Protein AF-A0A7K0A7V6-F1 (afdb_monomer)

Solvent-accessible surface area (backbone atoms only — not comparable to full-atom values): 11668 Å² total; per-residue (Å²): 132,84,91,42,47,66,58,52,48,53,50,50,48,42,41,38,73,76,63,66,41,51,68,64,58,45,37,56,51,50,51,54,52,41,54,52,41,59,56,42,52,80,75,39,64,94,44,41,75,58,42,52,51,45,62,62,60,77,72,73,91,64,87,77,79,74,86,63,68,80,53,72,69,52,48,52,35,40,60,63,38,40,50,68,91,39,73,65,20,42,48,48,32,48,51,50,50,49,38,70,77,61,66,56,52,63,73,41,59,36,65,31,26,42,61,34,57,45,78,63,93,83,26,25,36,57,40,71,43,90,88,78,46,77,42,81,43,73,55,52,73,68,58,44,55,50,48,51,56,51,52,66,71,65,68,70,55,55,86,34,36,68,56,46,37,100,85,60,48,53,39,50,66,66,56,49,52,53,53,49,54,52,27,47,54,52,18,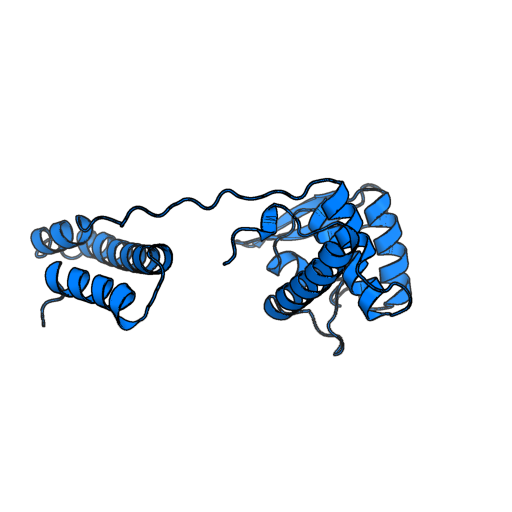23,76,76,76,50,73,54,79,66,63,75,82,80,127

pLDDT: mean 88.38, std 13.52, range [33.16, 97.81]

Radius of gyration: 23.18 Å; Cα contacts (8 Å, |Δi|>4): 205; chains: 1; bounding box: 60×32×56 Å

Structure (mmCIF, N/CA/C/O backbone):
data_AF-A0A7K0A7V6-F1
#
_entry.id   AF-A0A7K0A7V6-F1
#
loop_
_atom_site.group_PDB
_atom_site.id
_atom_site.type_symbol
_atom_site.label_atom_id
_atom_site.label_alt_id
_atom_site.label_comp_id
_atom_site.label_asym_id
_atom_site.label_entity_id
_atom_site.label_seq_id
_atom_site.pdbx_PDB_ins_code
_atom_site.Cartn_x
_atom_site.Cartn_y
_atom_site.Cartn_z
_atom_site.occupancy
_atom_site.B_iso_or_equiv
_atom_site.auth_seq_id
_atom_site.auth_comp_id
_atom_site.auth_asym_id
_atom_site.auth_atom_id
_atom_site.pdbx_PDB_model_num
ATOM 1 N N . GLY A 1 1 ? 26.634 -17.888 -29.490 1.00 54.62 1 GLY A N 1
ATOM 2 C CA . GLY A 1 1 ? 25.444 -17.190 -29.999 1.00 54.62 1 GLY A CA 1
ATOM 3 C C . GLY A 1 1 ? 25.552 -15.777 -29.507 1.00 54.62 1 GLY A C 1
ATOM 4 O O . GLY A 1 1 ? 25.505 -15.592 -28.297 1.00 54.62 1 GLY A O 1
ATOM 5 N N . ASP A 1 2 ? 25.832 -14.836 -30.401 1.00 74.38 2 ASP A N 1
ATOM 6 C CA . ASP A 1 2 ? 26.228 -13.488 -30.000 1.00 74.38 2 ASP A CA 1
ATOM 7 C C . ASP A 1 2 ? 25.008 -12.678 -29.563 1.00 74.38 2 ASP A C 1
ATOM 9 O O . ASP A 1 2 ? 24.039 -12.517 -30.301 1.00 74.38 2 ASP A O 1
ATOM 13 N N . LEU A 1 3 ? 25.038 -12.215 -28.314 1.00 82.50 3 LEU A N 1
ATOM 14 C CA . LEU A 1 3 ? 23.995 -11.392 -27.714 1.00 82.50 3 LEU A CA 1
ATOM 15 C C . LEU A 1 3 ? 24.122 -9.959 -28.252 1.00 82.50 3 LEU A C 1
ATOM 17 O O . LEU A 1 3 ? 24.780 -9.116 -27.642 1.00 82.50 3 LEU A O 1
ATOM 21 N N . ASP A 1 4 ? 23.532 -9.699 -29.416 1.00 88.06 4 ASP A N 1
ATOM 22 C CA . ASP A 1 4 ? 23.606 -8.413 -30.109 1.00 88.06 4 ASP A CA 1
ATOM 23 C C . ASP A 1 4 ? 22.271 -7.644 -30.106 1.00 88.06 4 ASP A C 1
ATOM 25 O O . ASP A 1 4 ? 21.258 -8.071 -29.543 1.00 88.06 4 ASP A O 1
ATOM 29 N N . ALA A 1 5 ? 22.272 -6.462 -30.727 1.00 91.00 5 ALA A N 1
ATOM 30 C CA . ALA A 1 5 ? 21.095 -5.602 -30.777 1.00 91.00 5 ALA A CA 1
ATOM 31 C C . ALA A 1 5 ? 19.918 -6.224 -31.551 1.00 91.00 5 ALA A C 1
ATOM 33 O O . ALA A 1 5 ? 18.768 -5.922 -31.234 1.00 91.00 5 ALA A O 1
ATOM 34 N N . VAL A 1 6 ? 20.184 -7.101 -32.527 1.00 93.38 6 VAL A N 1
ATOM 35 C CA . VAL A 1 6 ? 19.148 -7.777 -33.320 1.00 93.38 6 VAL A CA 1
ATOM 36 C C . VAL A 1 6 ? 18.456 -8.830 -32.465 1.00 93.38 6 VAL A C 1
ATOM 38 O O . VAL A 1 6 ? 17.230 -8.837 -32.372 1.00 93.38 6 VAL A O 1
ATOM 41 N N . VAL A 1 7 ? 19.234 -9.664 -31.771 1.00 95.00 7 VAL A N 1
ATOM 42 C CA . VAL A 1 7 ? 18.711 -10.689 -30.859 1.00 95.00 7 VAL A CA 1
ATOM 43 C C . VAL A 1 7 ? 17.923 -10.049 -29.715 1.00 95.00 7 VAL A C 1
ATOM 45 O O . VAL A 1 7 ? 16.834 -10.511 -29.373 1.00 95.00 7 VAL A O 1
ATOM 48 N N . ILE A 1 8 ? 18.429 -8.952 -29.143 1.00 95.06 8 ILE A N 1
ATOM 49 C CA . ILE A 1 8 ? 17.730 -8.215 -28.081 1.00 95.06 8 ILE A CA 1
ATOM 50 C C . ILE A 1 8 ? 16.443 -7.573 -28.611 1.00 95.06 8 ILE A C 1
ATOM 52 O O . ILE A 1 8 ? 15.417 -7.641 -27.936 1.00 95.06 8 ILE A O 1
ATOM 56 N N . GLY A 1 9 ? 16.469 -6.984 -29.810 1.00 93.94 9 GLY A N 1
ATOM 57 C CA . GLY A 1 9 ? 15.277 -6.451 -30.469 1.00 93.94 9 GLY A CA 1
ATOM 58 C C . GLY A 1 9 ? 14.199 -7.520 -30.648 1.00 93.94 9 GLY A C 1
ATOM 59 O O . GLY A 1 9 ? 13.087 -7.354 -30.147 1.00 93.94 9 GLY A O 1
ATOM 60 N N . ALA A 1 10 ? 14.565 -8.659 -31.243 1.00 94.81 10 ALA A N 1
ATOM 61 C CA . ALA A 1 10 ? 13.668 -9.795 -31.448 1.00 94.81 10 ALA A CA 1
ATOM 62 C C . ALA A 1 10 ? 13.104 -10.342 -30.126 1.00 94.81 10 ALA A C 1
ATOM 64 O O . ALA A 1 10 ? 11.916 -10.644 -30.033 1.00 94.81 10 ALA A O 1
ATOM 65 N N . PHE A 1 11 ? 13.923 -10.414 -29.072 1.00 95.31 11 PHE A N 1
ATOM 66 C CA . PHE A 1 11 ? 13.458 -10.798 -27.739 1.00 95.31 11 PHE A CA 1
ATOM 67 C C . PHE A 1 11 ? 12.407 -9.824 -27.189 1.00 95.31 11 PHE A C 1
ATOM 69 O O . PHE A 1 11 ? 11.391 -10.254 -26.642 1.00 95.31 11 PHE A O 1
ATOM 76 N N . LEU A 1 12 ? 12.626 -8.514 -27.321 1.00 95.69 12 LEU A N 1
ATOM 77 C CA . LEU A 1 12 ? 11.674 -7.508 -26.849 1.00 95.69 12 LEU A CA 1
ATOM 78 C C . LEU A 1 12 ? 10.360 -7.557 -27.636 1.00 95.69 12 LEU A C 1
ATOM 80 O O . LEU A 1 12 ? 9.303 -7.390 -27.031 1.00 95.69 12 LEU A O 1
ATOM 84 N N . ASP A 1 13 ? 10.420 -7.820 -28.940 1.00 94.62 13 ASP A N 1
ATOM 85 C CA . ASP A 1 13 ? 9.229 -7.979 -29.775 1.00 94.62 13 ASP A CA 1
ATOM 86 C C . ASP A 1 13 ? 8.469 -9.266 -29.429 1.00 94.62 13 ASP A C 1
ATOM 88 O O . ASP A 1 13 ? 7.252 -9.224 -29.257 1.00 94.62 13 ASP A O 1
ATOM 92 N N . HIS A 1 14 ? 9.171 -10.377 -29.187 1.00 95.12 14 HIS A N 1
ATOM 93 C CA . HIS A 1 14 ? 8.581 -11.617 -28.670 1.00 95.12 14 HIS A CA 1
ATOM 94 C C . HIS A 1 14 ? 7.859 -11.395 -27.326 1.00 95.12 14 HIS A C 1
ATOM 96 O O . HIS A 1 14 ? 6.754 -11.901 -27.106 1.00 95.12 14 HIS A O 1
ATOM 102 N N . LEU A 1 15 ? 8.441 -10.596 -26.418 1.00 94.25 15 LEU A N 1
ATOM 103 C CA . LEU A 1 15 ? 7.794 -10.265 -25.143 1.00 94.25 15 LEU A CA 1
ATOM 104 C C . LEU A 1 15 ? 6.447 -9.552 -25.325 1.00 94.25 15 LEU A C 1
ATOM 106 O O . LEU A 1 15 ? 5.570 -9.723 -24.478 1.00 94.25 15 LEU A O 1
ATOM 110 N N . GLU A 1 16 ? 6.288 -8.742 -26.367 1.00 93.19 16 GLU A N 1
ATOM 111 C CA . GLU A 1 16 ? 5.037 -8.035 -26.654 1.00 93.19 16 GLU A CA 1
ATOM 112 C C . GLU A 1 16 ? 4.064 -8.909 -27.451 1.00 93.19 16 GLU A C 1
ATOM 114 O O . GLU A 1 16 ? 2.917 -9.071 -27.039 1.00 93.19 16 GLU A O 1
ATOM 119 N N . ALA A 1 17 ? 4.516 -9.485 -28.565 1.00 93.00 17 ALA A N 1
ATOM 120 C CA . ALA A 1 17 ? 3.659 -10.179 -29.521 1.00 93.00 17 ALA A CA 1
ATOM 121 C C . ALA A 1 17 ? 3.164 -11.534 -29.001 1.00 93.00 17 ALA A C 1
ATOM 123 O O . ALA A 1 17 ? 1.981 -11.843 -29.116 1.00 93.00 17 ALA A O 1
ATOM 124 N N . GLU A 1 18 ? 4.052 -12.323 -28.396 1.00 93.56 18 GLU A N 1
ATOM 125 C CA . GLU A 1 18 ? 3.747 -13.704 -28.001 1.00 93.56 18 GLU A CA 1
ATOM 126 C C . GLU A 1 18 ? 3.465 -13.834 -26.505 1.00 93.56 18 GLU A C 1
ATOM 128 O O . GLU A 1 18 ? 2.656 -14.655 -26.078 1.00 93.56 18 GLU A O 1
ATOM 133 N N . ARG A 1 19 ? 4.128 -13.020 -25.676 1.00 93.88 19 ARG A N 1
ATOM 134 C CA . ARG A 1 19 ? 3.936 -13.041 -24.215 1.00 93.88 19 ARG A CA 1
ATOM 135 C C . ARG A 1 19 ? 2.933 -12.002 -23.725 1.00 93.88 19 ARG A C 1
ATOM 137 O O . ARG A 1 19 ? 2.690 -11.944 -22.520 1.00 93.88 19 ARG A O 1
ATOM 144 N N . HIS A 1 20 ? 2.385 -11.193 -24.633 1.00 91.50 20 HIS A N 1
ATOM 145 C CA . HIS A 1 20 ? 1.380 -10.163 -24.362 1.00 91.50 20 HIS A CA 1
ATOM 146 C C . HIS A 1 20 ? 1.769 -9.207 -23.223 1.00 91.50 20 HIS A C 1
ATOM 148 O O . HIS A 1 20 ? 0.919 -8.692 -22.494 1.00 91.50 20 HIS A O 1
ATOM 154 N N . ASN A 1 21 ? 3.071 -8.964 -23.033 1.00 92.06 21 ASN A N 1
ATOM 155 C CA . ASN A 1 21 ? 3.515 -7.995 -22.045 1.00 92.06 21 ASN A CA 1
ATOM 156 C C . ASN A 1 21 ? 3.198 -6.584 -22.527 1.00 92.06 21 ASN A C 1
ATOM 158 O O . ASN A 1 21 ? 3.431 -6.235 -23.681 1.00 92.06 21 ASN A O 1
ATOM 162 N N . SER A 1 22 ? 2.764 -5.731 -21.599 1.00 91.12 22 SER A N 1
ATOM 163 C CA . SER A 1 22 ? 2.614 -4.307 -21.893 1.00 91.12 22 SER A CA 1
ATOM 164 C C . SER A 1 22 ? 3.940 -3.676 -22.342 1.00 91.12 22 SER A C 1
ATOM 166 O O . SER A 1 22 ? 5.023 -4.068 -21.885 1.00 91.12 22 SER A O 1
ATOM 168 N N . VAL A 1 23 ? 3.849 -2.606 -23.137 1.00 91.69 23 VAL A N 1
ATOM 169 C CA . VAL A 1 23 ? 4.995 -1.766 -23.537 1.00 91.69 23 VAL A CA 1
ATOM 170 C C . VAL A 1 23 ? 5.818 -1.317 -22.323 1.00 91.69 23 VAL A C 1
ATOM 172 O O . VAL A 1 23 ? 7.048 -1.278 -22.365 1.00 91.69 23 VAL A O 1
ATOM 175 N N . ARG A 1 24 ? 5.153 -1.038 -21.195 1.00 88.75 24 ARG A N 1
ATOM 176 C CA . ARG A 1 24 ? 5.804 -0.689 -19.927 1.00 88.75 24 ARG A CA 1
ATOM 177 C C . ARG A 1 24 ? 6.653 -1.834 -19.384 1.00 88.75 24 ARG A C 1
ATOM 179 O O . ARG A 1 24 ? 7.807 -1.620 -19.019 1.00 88.75 24 ARG A O 1
ATOM 186 N N . THR A 1 25 ? 6.103 -3.045 -19.339 1.00 91.19 25 THR A N 1
ATOM 187 C CA . THR A 1 25 ? 6.839 -4.239 -18.906 1.00 91.19 25 THR A CA 1
ATOM 188 C C . THR A 1 25 ? 8.028 -4.504 -19.828 1.00 91.19 25 THR A C 1
ATOM 190 O O . THR A 1 25 ? 9.132 -4.733 -19.337 1.00 91.19 25 THR A O 1
ATOM 193 N N . ARG A 1 26 ? 7.843 -4.391 -21.147 1.00 94.38 26 ARG A N 1
ATOM 194 C CA . ARG A 1 26 ? 8.908 -4.516 -22.151 1.00 94.38 26 ARG A CA 1
ATOM 195 C C . ARG A 1 26 ? 10.025 -3.484 -21.944 1.00 94.38 26 ARG A C 1
ATOM 197 O O . ARG A 1 26 ? 11.194 -3.854 -21.874 1.00 94.38 26 ARG A O 1
ATOM 204 N N . ASN A 1 27 ? 9.684 -2.214 -21.729 1.00 94.75 27 ASN A N 1
ATOM 205 C CA . ASN A 1 27 ? 10.664 -1.161 -21.440 1.00 94.75 27 ASN A CA 1
ATOM 206 C C . ASN A 1 27 ? 11.404 -1.374 -20.108 1.00 94.75 27 ASN A C 1
ATOM 208 O O . ASN A 1 27 ? 12.593 -1.079 -20.026 1.00 94.75 27 ASN A O 1
ATOM 212 N N . ASN A 1 28 ? 10.752 -1.927 -19.079 1.00 93.56 28 ASN A N 1
ATOM 213 C CA . ASN A 1 28 ? 11.435 -2.299 -17.834 1.00 93.56 28 ASN A CA 1
ATOM 214 C C . ASN A 1 28 ? 12.487 -3.397 -18.066 1.00 93.56 28 ASN A C 1
ATOM 216 O O . ASN A 1 28 ? 13.549 -3.373 -17.445 1.00 93.56 28 ASN A O 1
ATOM 220 N N . ARG A 1 29 ? 12.217 -4.351 -18.969 1.00 94.94 29 ARG A N 1
ATOM 221 C CA . ARG A 1 29 ? 13.206 -5.365 -19.372 1.00 94.94 29 ARG A CA 1
ATOM 222 C C . ARG A 1 29 ? 14.354 -4.736 -20.158 1.00 94.94 29 ARG A C 1
ATOM 224 O O . ARG A 1 29 ? 15.505 -5.012 -19.836 1.00 94.94 29 ARG A O 1
ATOM 231 N N . LEU A 1 30 ? 14.057 -3.839 -21.100 1.00 96.31 30 LEU A N 1
ATOM 232 C CA . LEU A 1 30 ? 15.075 -3.072 -21.826 1.00 96.31 30 LEU A CA 1
ATOM 233 C C . LEU A 1 30 ? 15.971 -2.264 -20.874 1.00 96.31 30 LEU A C 1
ATOM 235 O O . LEU A 1 30 ? 17.186 -2.282 -21.022 1.00 96.31 30 LEU A O 1
ATOM 239 N N . ALA A 1 31 ? 15.405 -1.630 -19.844 1.00 95.94 31 ALA A N 1
ATOM 240 C CA . ALA A 1 31 ? 16.179 -0.894 -18.845 1.00 95.94 31 ALA A CA 1
ATOM 241 C C . ALA A 1 31 ? 17.153 -1.796 -18.062 1.00 95.94 31 ALA A C 1
ATOM 243 O O . ALA A 1 31 ? 18.285 -1.394 -17.794 1.00 95.94 31 ALA A O 1
ATOM 244 N N . ALA A 1 32 ? 16.749 -3.026 -17.726 1.00 96.00 32 ALA A N 1
ATOM 245 C CA . ALA A 1 32 ? 17.637 -3.998 -17.086 1.00 96.00 32 ALA A CA 1
ATOM 246 C C . ALA A 1 32 ? 18.783 -4.427 -18.020 1.00 96.00 32 ALA A C 1
ATOM 248 O O . ALA A 1 32 ? 19.933 -4.499 -17.588 1.00 96.00 32 ALA A O 1
ATOM 249 N N . ILE A 1 33 ? 18.481 -4.645 -19.305 1.00 95.94 33 ILE A N 1
ATOM 250 C CA . ILE A 1 33 ? 19.482 -4.942 -20.338 1.00 95.94 33 ILE A CA 1
ATOM 251 C C . ILE A 1 33 ? 20.454 -3.765 -20.477 1.00 95.94 33 ILE A C 1
ATOM 253 O O . ILE A 1 33 ? 21.662 -3.959 -20.383 1.00 95.94 33 ILE A O 1
ATOM 257 N N . HIS A 1 34 ? 19.957 -2.533 -20.595 1.00 96.50 34 HIS A N 1
ATOM 258 C CA . HIS A 1 34 ? 20.804 -1.341 -20.643 1.00 96.50 34 HIS A CA 1
ATOM 259 C C . HIS A 1 34 ? 21.703 -1.224 -19.411 1.00 96.50 34 HIS A C 1
ATOM 261 O O . HIS A 1 34 ? 22.884 -0.927 -19.549 1.00 96.50 34 HIS A O 1
ATOM 267 N N . SER A 1 35 ? 21.186 -1.511 -18.213 1.00 95.75 35 SER A N 1
ATOM 268 C CA . SER A 1 3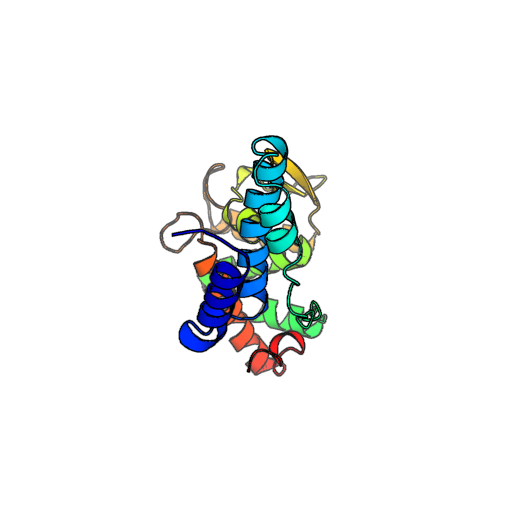5 ? 21.993 -1.501 -16.989 1.00 95.75 35 SER A CA 1
ATOM 269 C C . SER A 1 35 ? 23.140 -2.514 -17.036 1.00 95.75 35 SER A C 1
ATOM 271 O O . SER A 1 35 ? 24.242 -2.199 -16.589 1.00 95.75 35 SER A O 1
ATOM 273 N N . LEU A 1 36 ? 22.901 -3.716 -17.569 1.00 95.19 36 LEU A N 1
ATOM 274 C CA . LEU A 1 36 ? 23.937 -4.736 -17.737 1.00 95.19 36 LEU A CA 1
ATOM 275 C C . LEU A 1 36 ? 25.005 -4.291 -18.746 1.00 95.19 36 LEU A C 1
ATOM 277 O O . LEU A 1 36 ? 26.198 -4.391 -18.469 1.00 95.19 36 LEU A O 1
ATOM 281 N N . PHE A 1 37 ? 24.587 -3.770 -19.898 1.00 94.56 37 PHE A N 1
ATOM 282 C CA . PHE A 1 37 ? 25.496 -3.351 -20.965 1.00 94.56 37 PHE A CA 1
ATOM 283 C C . PHE A 1 37 ? 26.281 -2.083 -20.611 1.00 94.56 37 PHE A C 1
ATOM 285 O O . PHE A 1 37 ? 27.465 -1.991 -20.926 1.00 94.56 37 PHE A O 1
ATOM 292 N N . ALA A 1 38 ? 25.678 -1.147 -19.875 1.00 93.38 38 ALA A N 1
ATOM 293 C CA . ALA A 1 38 ? 26.378 0.015 -19.330 1.00 93.38 38 ALA A CA 1
ATOM 294 C C . ALA A 1 38 ? 27.467 -0.401 -18.329 1.00 93.38 38 ALA A C 1
ATOM 296 O O . ALA A 1 38 ? 28.562 0.154 -18.329 1.00 93.38 38 ALA A O 1
ATOM 297 N N . TYR A 1 39 ? 27.195 -1.414 -17.506 1.00 93.81 39 TYR A N 1
ATOM 298 C CA . TYR A 1 39 ? 28.199 -1.990 -16.617 1.00 93.81 39 TYR A CA 1
ATOM 299 C C . TYR A 1 39 ? 29.319 -2.709 -17.385 1.00 93.81 39 TYR A C 1
ATOM 301 O O . TYR A 1 39 ? 30.493 -2.531 -17.060 1.00 93.81 39 TYR A O 1
ATOM 309 N N . ALA A 1 40 ? 28.975 -3.487 -18.417 1.00 93.25 40 ALA A N 1
ATOM 310 C CA . ALA A 1 40 ? 29.947 -4.183 -19.259 1.00 93.25 40 ALA A CA 1
ATOM 311 C C . ALA A 1 40 ? 30.857 -3.211 -20.029 1.00 93.25 40 ALA A C 1
ATOM 313 O O . ALA A 1 40 ? 32.043 -3.491 -20.180 1.00 93.25 40 ALA A O 1
ATOM 314 N N . ALA A 1 41 ? 30.342 -2.043 -20.431 1.00 92.81 41 ALA A N 1
ATOM 315 C CA . ALA A 1 41 ? 31.108 -0.999 -21.119 1.00 92.81 41 ALA A CA 1
ATOM 316 C C . ALA A 1 41 ? 32.366 -0.568 -20.350 1.00 92.81 41 ALA A C 1
ATOM 318 O O . ALA A 1 41 ? 33.383 -0.252 -20.957 1.00 92.81 41 ALA A O 1
ATOM 319 N N . LEU A 1 42 ? 32.303 -0.577 -19.013 1.00 91.38 42 LEU A N 1
ATOM 320 C CA . LEU A 1 42 ? 33.416 -0.186 -18.144 1.00 91.38 42 LEU A CA 1
ATOM 321 C C . LEU A 1 42 ? 34.516 -1.254 -18.039 1.00 91.38 42 LEU A C 1
ATOM 323 O O . LEU A 1 42 ? 35.574 -0.976 -17.482 1.00 91.38 42 LEU A O 1
ATOM 327 N N . ARG A 1 43 ? 34.251 -2.485 -18.490 1.00 93.06 43 ARG A N 1
ATOM 328 C CA . ARG A 1 43 ? 35.100 -3.667 -18.249 1.00 93.06 43 ARG A CA 1
ATOM 329 C C . ARG A 1 43 ? 35.549 -4.367 -19.517 1.00 93.06 43 ARG A C 1
ATOM 331 O O . ARG A 1 43 ? 36.570 -5.040 -19.484 1.00 93.06 43 ARG A O 1
ATOM 338 N N . HIS A 1 44 ? 34.792 -4.191 -20.594 1.00 92.81 44 HIS A N 1
ATOM 339 C CA . HIS A 1 44 ? 34.993 -4.860 -21.872 1.00 92.81 44 HIS A CA 1
ATOM 340 C C . HIS A 1 44 ? 35.020 -3.846 -23.026 1.00 92.81 44 HIS A C 1
ATOM 342 O O . HIS A 1 44 ? 34.103 -3.826 -23.859 1.00 92.81 44 HIS A O 1
ATOM 348 N N . PRO A 1 45 ? 36.024 -2.946 -23.072 1.00 90.31 45 PRO A N 1
ATOM 349 C CA . PRO A 1 45 ? 36.148 -1.955 -24.142 1.00 90.31 45 PRO A CA 1
ATOM 350 C C . PRO A 1 45 ? 36.297 -2.593 -25.533 1.00 90.31 45 PRO A C 1
ATOM 352 O O . PRO A 1 45 ? 35.871 -1.995 -26.520 1.00 90.31 45 PRO A O 1
ATOM 355 N N . GLU A 1 46 ? 36.807 -3.825 -25.624 1.00 94.06 46 GLU A N 1
ATOM 356 C CA . GLU A 1 46 ? 36.885 -4.624 -26.854 1.00 94.06 46 GLU A CA 1
ATOM 357 C C . GLU A 1 46 ? 35.515 -4.855 -27.517 1.00 94.06 46 GLU A C 1
ATOM 359 O O . GLU A 1 46 ? 35.429 -5.089 -28.722 1.00 94.06 46 GLU A O 1
ATOM 364 N N . HIS A 1 47 ? 34.426 -4.722 -26.755 1.00 93.25 47 HIS A N 1
ATOM 365 C CA . HIS A 1 47 ? 33.056 -4.874 -27.237 1.00 93.25 47 HIS A CA 1
ATOM 366 C C . HIS A 1 47 ? 32.298 -3.543 -27.364 1.00 93.25 47 HIS A C 1
ATOM 368 O O . HIS A 1 47 ? 31.082 -3.550 -27.573 1.00 93.25 47 HIS A O 1
ATOM 374 N N . ALA A 1 48 ? 32.983 -2.394 -27.292 1.00 90.75 48 ALA A N 1
ATOM 375 C CA . ALA A 1 48 ? 32.352 -1.072 -27.256 1.00 90.75 48 ALA A CA 1
ATOM 376 C C . ALA A 1 48 ? 31.343 -0.839 -28.395 1.00 90.75 48 ALA A C 1
ATOM 378 O O . ALA A 1 48 ? 30.234 -0.374 -28.143 1.00 90.75 48 ALA A O 1
ATOM 379 N N . ALA A 1 49 ? 31.672 -1.217 -29.634 1.00 92.62 49 ALA A N 1
ATOM 380 C CA . ALA A 1 49 ? 30.773 -1.037 -30.778 1.00 92.62 49 ALA A CA 1
ATOM 381 C C . ALA A 1 49 ? 29.473 -1.858 -30.662 1.00 92.62 49 ALA A C 1
ATOM 383 O O . ALA A 1 49 ? 28.396 -1.395 -31.039 1.00 92.62 49 ALA A O 1
ATOM 384 N N . LEU A 1 50 ? 29.544 -3.079 -30.125 1.00 93.88 50 LEU A N 1
ATOM 385 C CA . LEU A 1 50 ? 28.359 -3.896 -29.861 1.00 93.88 50 LEU A CA 1
ATOM 386 C C . LEU A 1 50 ? 27.535 -3.284 -28.728 1.00 93.88 50 LEU A C 1
ATOM 388 O O . LEU A 1 50 ? 26.328 -3.105 -28.877 1.00 93.88 50 LEU A O 1
ATOM 392 N N . ILE A 1 51 ? 28.195 -2.912 -27.633 1.00 93.88 51 ILE A N 1
ATOM 393 C CA . ILE A 1 51 ? 27.550 -2.336 -26.454 1.00 93.88 51 ILE A CA 1
ATOM 394 C C . ILE A 1 51 ? 26.802 -1.048 -26.812 1.00 93.88 51 ILE A C 1
ATOM 396 O O . ILE A 1 51 ? 25.641 -0.895 -26.440 1.00 93.88 51 ILE A O 1
ATOM 400 N N . GLN A 1 52 ? 27.419 -0.160 -27.595 1.00 94.19 52 GLN A N 1
ATOM 401 C CA . GLN A 1 52 ? 26.782 1.073 -28.065 1.00 94.19 52 GLN A CA 1
ATOM 402 C C . GLN A 1 52 ? 25.518 0.795 -28.890 1.00 94.19 52 GLN A C 1
ATOM 404 O O . GLN A 1 52 ? 24.501 1.453 -28.683 1.00 94.19 52 GLN A O 1
ATOM 409 N N . ARG A 1 53 ? 25.529 -0.220 -29.766 1.00 95.75 53 ARG A N 1
ATOM 410 C CA . ARG A 1 53 ? 24.338 -0.607 -30.545 1.00 95.75 53 ARG A CA 1
ATOM 411 C C . ARG A 1 53 ? 23.198 -1.111 -29.662 1.00 95.75 53 ARG A C 1
ATOM 413 O O . ARG A 1 53 ? 22.047 -0.789 -29.933 1.00 95.75 53 ARG A O 1
ATOM 420 N N . VAL A 1 54 ? 23.504 -1.868 -28.608 1.00 95.06 54 VAL A N 1
ATOM 421 C CA . VAL A 1 54 ? 22.489 -2.339 -27.652 1.00 95.06 54 VAL A CA 1
ATOM 422 C C . VAL A 1 54 ? 21.912 -1.177 -26.847 1.00 95.06 54 VAL A C 1
ATOM 424 O O . VAL A 1 54 ? 20.697 -1.073 -26.720 1.00 95.06 54 VAL A O 1
ATOM 427 N N . LEU A 1 55 ? 22.760 -0.275 -26.347 1.00 94.50 55 LEU A N 1
ATOM 428 C CA . LEU A 1 55 ? 22.325 0.903 -25.587 1.00 94.50 55 LEU A CA 1
ATOM 429 C C . LEU A 1 55 ? 21.531 1.911 -26.435 1.00 94.50 55 LEU A C 1
ATOM 431 O O . LEU A 1 55 ? 20.768 2.704 -25.883 1.00 94.50 55 LEU A O 1
ATOM 435 N N . ALA A 1 56 ? 21.691 1.874 -27.760 1.00 96.12 56 ALA A N 1
ATOM 436 C CA . ALA A 1 56 ? 20.940 2.696 -28.702 1.00 96.12 56 ALA A CA 1
ATOM 437 C C . ALA A 1 56 ? 19.514 2.182 -28.980 1.00 96.12 56 ALA A C 1
ATOM 439 O O . ALA A 1 56 ? 18.744 2.883 -29.640 1.00 96.12 56 ALA A O 1
ATOM 440 N N . ILE A 1 57 ? 19.131 0.993 -28.495 1.00 95.31 57 ILE A N 1
ATOM 441 C CA . ILE A 1 57 ? 17.773 0.466 -28.680 1.00 95.31 57 ILE A CA 1
ATOM 442 C C . ILE A 1 57 ? 16.776 1.391 -27.960 1.00 95.31 57 ILE A C 1
ATOM 444 O O . ILE A 1 57 ? 16.848 1.558 -26.738 1.00 95.31 57 ILE A O 1
ATOM 448 N N . PRO A 1 58 ? 15.808 1.995 -28.673 1.00 94.06 58 PRO A N 1
ATOM 449 C CA . PRO A 1 58 ? 14.900 2.945 -28.058 1.00 94.06 58 PRO A CA 1
ATOM 450 C C . PRO A 1 58 ? 13.843 2.243 -27.198 1.00 94.06 58 PRO A C 1
ATOM 452 O O . PRO A 1 58 ? 13.257 1.212 -27.559 1.00 94.06 58 PRO A O 1
ATOM 455 N N . ALA A 1 59 ? 13.527 2.863 -26.063 1.00 93.12 59 ALA A N 1
ATOM 456 C CA . ALA A 1 59 ? 12.302 2.552 -25.342 1.00 93.12 59 ALA A CA 1
ATOM 457 C C . ALA A 1 59 ? 11.093 2.977 -26.189 1.00 93.12 59 ALA A C 1
ATOM 459 O O . ALA A 1 59 ? 11.069 4.068 -26.764 1.00 93.12 59 ALA A O 1
ATOM 460 N N . LYS A 1 60 ? 10.062 2.132 -26.247 1.00 92.12 60 LYS A N 1
ATOM 461 C CA . LYS A 1 60 ? 8.805 2.483 -26.918 1.00 92.12 60 LYS A CA 1
ATOM 462 C C . LYS A 1 60 ? 8.068 3.537 -26.088 1.00 92.12 60 LYS A C 1
ATOM 464 O O . LYS A 1 60 ? 8.078 3.478 -24.857 1.00 92.12 60 LYS A O 1
ATOM 469 N N . ARG A 1 61 ? 7.415 4.503 -26.738 1.00 85.25 61 ARG A N 1
ATOM 470 C CA . ARG A 1 61 ? 6.571 5.478 -26.032 1.00 85.25 61 ARG A CA 1
ATOM 471 C C . ARG A 1 61 ? 5.425 4.737 -25.343 1.00 85.25 61 ARG A C 1
ATOM 473 O O . ARG A 1 61 ? 4.754 3.922 -25.962 1.00 85.25 61 ARG A O 1
ATOM 480 N N . THR A 1 62 ? 5.225 5.014 -24.061 1.00 79.38 62 THR A N 1
ATOM 481 C CA . THR A 1 62 ? 4.072 4.532 -23.299 1.00 79.38 62 THR A CA 1
ATOM 482 C C . THR A 1 62 ? 3.288 5.741 -22.844 1.00 79.38 62 THR A C 1
ATOM 484 O O . THR A 1 62 ? 3.886 6.719 -22.391 1.00 79.38 62 THR A O 1
ATOM 487 N N . ASP A 1 63 ? 1.965 5.656 -22.921 1.00 71.06 63 ASP A N 1
ATOM 488 C CA . ASP A 1 63 ? 1.135 6.677 -22.311 1.00 71.06 63 ASP A CA 1
ATOM 489 C C . ASP A 1 63 ? 1.338 6.649 -20.789 1.00 71.06 63 ASP A C 1
ATOM 491 O O . ASP A 1 63 ? 1.506 5.587 -20.160 1.00 71.06 63 ASP A O 1
ATOM 495 N N . ARG A 1 64 ? 1.426 7.837 -20.200 1.00 57.78 64 ARG A N 1
ATOM 496 C CA . ARG A 1 64 ? 1.642 7.991 -18.769 1.00 57.78 64 ARG A CA 1
ATOM 497 C C . ARG A 1 64 ? 0.265 8.081 -18.145 1.00 57.78 64 ARG A C 1
ATOM 499 O O . ARG A 1 64 ? -0.305 9.160 -18.081 1.00 57.78 64 ARG A O 1
ATOM 506 N N . GLN A 1 65 ? -0.239 6.939 -17.680 1.00 56.84 65 GLN A N 1
ATOM 507 C CA . GLN A 1 65 ? -1.486 6.882 -16.921 1.00 56.84 65 GLN A CA 1
ATOM 508 C C . GLN A 1 65 ? -1.468 7.984 -15.851 1.00 56.84 65 GLN A C 1
ATOM 510 O O . GLN A 1 65 ? -0.588 7.994 -14.981 1.00 56.84 65 GLN A O 1
ATOM 515 N N . LEU A 1 66 ? -2.376 8.954 -15.991 1.00 50.97 66 LEU A N 1
ATOM 516 C CA . LEU A 1 66 ? -2.539 10.043 -15.038 1.00 50.97 66 LEU A CA 1
ATOM 517 C C . LEU A 1 66 ? -2.832 9.421 -13.675 1.00 50.97 66 LEU A C 1
ATOM 519 O O . LEU A 1 66 ? -3.688 8.544 -13.556 1.00 50.97 66 LEU A O 1
ATOM 523 N N . VAL A 1 67 ? -2.091 9.850 -12.653 1.00 53.75 67 VAL A N 1
ATOM 524 C CA . VAL A 1 67 ? -2.380 9.457 -11.274 1.00 53.75 67 VAL A CA 1
ATOM 525 C C . VAL A 1 67 ? -3.729 10.074 -10.927 1.00 53.75 67 VAL A C 1
ATOM 527 O O . VAL A 1 67 ? -3.826 11.276 -10.697 1.00 53.75 67 VAL A O 1
ATOM 530 N N . SER A 1 68 ? -4.779 9.263 -10.952 1.00 63.53 68 SER A N 1
ATOM 531 C CA . SER A 1 68 ? -6.112 9.682 -10.546 1.00 63.53 68 SER A CA 1
ATOM 532 C C . SER A 1 68 ? -6.163 9.816 -9.027 1.00 63.53 68 SER A C 1
ATOM 534 O O . SER A 1 68 ? -5.765 8.896 -8.308 1.00 63.53 68 SER A O 1
ATOM 536 N N . PHE A 1 69 ? -6.648 10.954 -8.545 1.00 74.06 69 PHE A N 1
ATOM 537 C CA . PHE A 1 69 ? -6.921 11.197 -7.132 1.00 74.06 69 PHE A CA 1
ATOM 538 C C . PHE A 1 69 ? -8.384 10.872 -6.812 1.00 74.06 69 PHE A C 1
ATOM 540 O O . PHE A 1 69 ? -9.228 10.876 -7.707 1.00 74.06 69 PHE A O 1
ATOM 547 N N . LEU A 1 70 ? -8.665 10.584 -5.539 1.00 81.12 70 LEU A N 1
ATOM 548 C CA . LEU A 1 70 ? -10.032 10.484 -5.036 1.00 81.12 70 LEU A CA 1
ATOM 549 C C . LEU A 1 70 ? -10.530 11.885 -4.645 1.00 81.12 70 LEU A C 1
ATOM 551 O O . LEU A 1 70 ? -9.817 12.650 -3.995 1.00 81.12 70 LEU A O 1
ATOM 555 N N . THR A 1 71 ? -11.749 12.208 -5.044 1.00 86.62 71 THR A N 1
ATOM 556 C CA . THR A 1 71 ? -12.591 13.300 -4.554 1.00 86.62 71 THR A CA 1
ATOM 557 C C . THR A 1 71 ? -13.059 13.020 -3.121 1.00 86.62 71 THR A C 1
ATOM 559 O O . THR A 1 71 ? -13.016 11.882 -2.649 1.00 86.62 71 THR A O 1
ATOM 562 N N . GLY A 1 72 ? -13.529 14.058 -2.421 1.00 87.06 72 GLY A N 1
ATOM 563 C CA . GLY A 1 72 ? -14.045 13.920 -1.053 1.00 87.06 72 GLY A CA 1
ATOM 564 C C . GLY A 1 72 ? -15.201 12.921 -0.949 1.00 87.06 72 GLY A C 1
ATOM 565 O O . GLY A 1 72 ? -15.16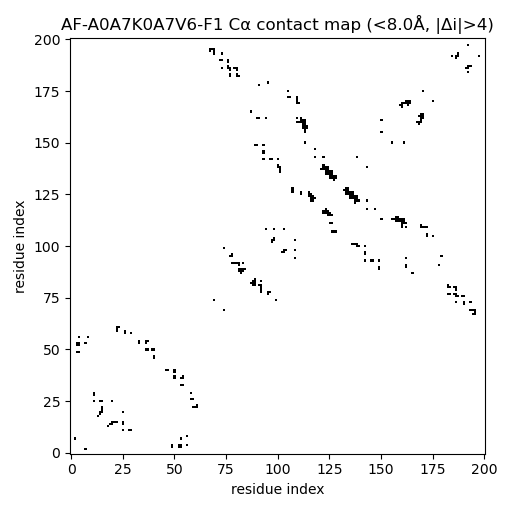6 12.034 -0.105 1.00 87.06 72 GLY A O 1
ATOM 566 N N . GLU A 1 73 ? -16.160 12.983 -1.877 1.00 87.31 73 GLU A N 1
ATOM 567 C CA . GLU A 1 73 ? -17.314 12.072 -1.899 1.00 87.31 73 GLU A CA 1
ATOM 568 C C . GLU A 1 73 ? -16.899 10.605 -2.078 1.00 87.31 73 GLU A C 1
ATOM 570 O O . GLU A 1 73 ? -17.450 9.709 -1.439 1.00 87.31 73 GLU A O 1
ATOM 575 N N . GLU A 1 74 ? -15.892 10.337 -2.913 1.00 89.31 74 GLU A N 1
ATOM 576 C CA . GLU A 1 74 ? -15.374 8.980 -3.105 1.00 89.31 74 GLU A CA 1
ATOM 577 C C . GLU A 1 74 ? -14.625 8.471 -1.871 1.00 89.31 74 GLU A C 1
ATOM 579 O O . GLU A 1 74 ? -14.716 7.284 -1.545 1.00 89.31 74 GLU A O 1
ATOM 584 N N . VAL A 1 75 ? -13.893 9.351 -1.179 1.00 91.44 75 VAL A N 1
ATOM 585 C CA . VAL A 1 75 ? -13.250 9.032 0.102 1.00 91.44 75 VAL A CA 1
ATOM 586 C C . VAL A 1 75 ? -14.308 8.672 1.142 1.00 91.44 75 VAL A C 1
ATOM 588 O O . VAL A 1 75 ? -14.200 7.618 1.773 1.00 91.44 75 VAL A O 1
ATOM 591 N N . ASP A 1 76 ? -15.354 9.485 1.271 1.00 92.00 76 ASP A N 1
ATOM 592 C CA . ASP A 1 76 ? -16.447 9.253 2.216 1.00 92.00 76 ASP A CA 1
ATOM 593 C C . ASP A 1 76 ? -17.173 7.937 1.914 1.00 92.00 76 ASP A C 1
ATOM 595 O O . ASP A 1 76 ? -17.378 7.105 2.807 1.00 92.00 76 ASP A O 1
ATOM 599 N N . ALA A 1 77 ? -17.485 7.683 0.640 1.00 93.00 77 ALA A N 1
ATOM 600 C CA . ALA A 1 77 ? -18.104 6.439 0.198 1.00 93.00 77 ALA A CA 1
ATOM 601 C C . ALA A 1 77 ? -17.224 5.215 0.502 1.00 93.00 77 ALA A C 1
ATOM 603 O O . ALA A 1 77 ? -17.722 4.189 0.979 1.00 93.00 77 ALA A O 1
ATOM 604 N N . LEU A 1 78 ? -15.911 5.320 0.269 1.00 94.38 78 LEU A N 1
ATOM 605 C CA . LEU A 1 78 ? -14.951 4.253 0.543 1.00 94.38 78 LEU A CA 1
ATOM 606 C C . LEU A 1 78 ? -14.803 3.981 2.045 1.00 94.38 78 LEU A C 1
ATOM 608 O O . LEU A 1 78 ? -14.738 2.821 2.452 1.00 94.38 78 LEU A O 1
ATOM 612 N N . LEU A 1 79 ? -14.790 5.019 2.883 1.00 95.19 79 LEU A N 1
ATOM 613 C CA . LEU A 1 79 ? -14.716 4.887 4.341 1.00 95.19 79 LEU A CA 1
ATOM 614 C C . LEU A 1 79 ? -16.024 4.382 4.969 1.00 95.19 79 LEU A C 1
ATOM 616 O O . LEU A 1 79 ? -15.992 3.780 6.049 1.00 95.19 79 LEU A O 1
ATOM 620 N N . ALA A 1 80 ? -17.158 4.583 4.294 1.00 95.25 80 ALA A N 1
ATOM 621 C CA . ALA A 1 80 ? -18.468 4.062 4.681 1.00 95.25 80 ALA A CA 1
ATOM 622 C C . ALA A 1 80 ? -18.739 2.626 4.189 1.00 95.25 80 ALA A C 1
ATOM 624 O O . ALA A 1 80 ? -19.722 2.006 4.610 1.00 95.25 80 ALA A O 1
ATOM 625 N N . ALA A 1 81 ? -17.913 2.094 3.285 1.00 96.12 81 ALA A N 1
ATOM 626 C CA . ALA A 1 81 ? -18.106 0.775 2.686 1.00 96.12 81 ALA A CA 1
ATOM 627 C C . ALA A 1 81 ? -17.906 -0.413 3.656 1.00 96.12 81 ALA A C 1
ATOM 629 O O . ALA A 1 81 ? -18.694 -1.361 3.577 1.00 96.12 81 ALA A O 1
ATOM 630 N N . PRO A 1 82 ? -16.917 -0.415 4.577 1.00 96.94 82 PRO A N 1
ATOM 631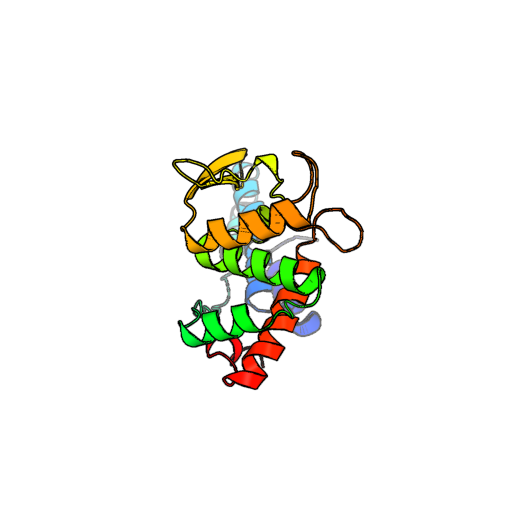 C CA . PRO A 1 82 ? -16.732 -1.530 5.500 1.00 96.94 82 PRO A CA 1
ATOM 632 C C . PRO A 1 82 ? -17.854 -1.644 6.541 1.00 96.94 82 PRO A C 1
ATOM 634 O O . PRO A 1 82 ? -18.208 -0.670 7.205 1.00 96.94 82 PRO A O 1
ATOM 637 N N . ASP A 1 83 ? -18.356 -2.863 6.754 1.00 95.69 83 ASP A N 1
ATOM 638 C CA . ASP A 1 83 ? -19.385 -3.140 7.761 1.00 95.69 83 ASP A CA 1
ATOM 639 C C . ASP A 1 83 ? -18.840 -3.032 9.197 1.00 95.69 83 ASP A C 1
ATOM 641 O O . ASP A 1 83 ? -18.169 -3.932 9.715 1.00 95.69 83 ASP A O 1
ATOM 645 N N . ARG A 1 84 ? -19.191 -1.933 9.869 1.00 95.31 84 ARG A N 1
ATOM 646 C CA . ARG A 1 84 ? -18.781 -1.621 11.244 1.00 95.31 84 ARG A CA 1
ATOM 647 C C . ARG A 1 84 ? -19.386 -2.557 12.297 1.00 95.31 84 ARG A C 1
ATOM 649 O O . ARG A 1 84 ? -18.901 -2.536 13.428 1.00 95.31 84 ARG A O 1
ATOM 656 N N . GLY A 1 85 ? -20.388 -3.371 11.957 1.00 96.00 85 GLY A N 1
ATOM 657 C CA . GLY A 1 85 ? -20.930 -4.416 12.827 1.00 96.00 85 GLY A CA 1
ATOM 658 C C . GLY A 1 85 ? -19.964 -5.589 13.011 1.00 96.00 85 GLY A C 1
ATOM 659 O O . GLY A 1 85 ? -19.929 -6.212 14.073 1.00 96.00 85 GLY A O 1
ATOM 660 N N . THR A 1 86 ? -19.079 -5.826 12.040 1.00 96.00 86 THR A N 1
ATOM 661 C CA . THR A 1 86 ? -18.105 -6.924 12.088 1.00 96.00 86 THR A CA 1
ATOM 662 C C . THR A 1 86 ? -16.717 -6.457 12.515 1.00 96.00 86 THR A C 1
ATOM 664 O O . THR A 1 86 ? -16.266 -5.364 12.170 1.00 96.00 86 THR A O 1
ATOM 667 N N . TRP A 1 87 ? -15.980 -7.332 13.204 1.00 95.50 87 TRP A N 1
ATOM 668 C CA . TRP A 1 87 ? -14.579 -7.081 13.563 1.00 95.50 87 TRP A CA 1
ATOM 669 C C . TRP A 1 87 ? -13.710 -6.803 12.323 1.00 95.50 87 TRP A C 1
ATOM 671 O O . TRP A 1 87 ? -12.895 -5.883 12.308 1.00 95.50 87 TRP A O 1
ATOM 681 N N . VAL A 1 88 ? -13.931 -7.557 11.236 1.00 95.75 88 VAL A N 1
ATOM 682 C CA . VAL A 1 88 ? -13.202 -7.379 9.969 1.00 95.75 88 VAL A CA 1
ATOM 683 C C . VAL A 1 88 ? -13.523 -6.032 9.325 1.00 95.75 88 VAL A C 1
ATOM 685 O O . VAL A 1 88 ? -12.609 -5.365 8.854 1.00 95.75 88 VAL A O 1
ATOM 688 N N . GLY A 1 89 ? -14.784 -5.601 9.306 1.00 96.94 89 GLY A N 1
ATOM 689 C CA .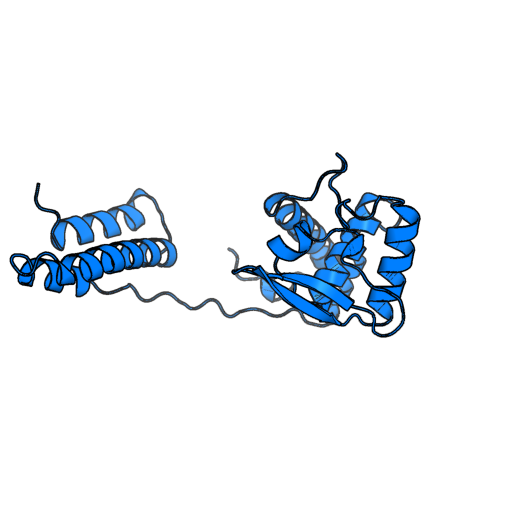 GLY A 1 89 ? -15.124 -4.305 8.727 1.00 96.94 89 GLY A CA 1
ATOM 690 C C . GLY A 1 89 ? -14.609 -3.130 9.562 1.00 96.94 89 GLY A C 1
ATOM 691 O O . GLY A 1 89 ? -14.132 -2.153 8.988 1.00 96.94 89 GLY A O 1
ATOM 692 N N . ARG A 1 90 ? -14.569 -3.241 10.898 1.00 96.94 90 ARG A N 1
ATOM 693 C CA . ARG A 1 90 ? -13.904 -2.239 11.756 1.00 96.94 90 ARG A CA 1
ATOM 694 C C . ARG A 1 90 ? -12.398 -2.156 11.498 1.00 96.94 90 ARG A C 1
ATOM 696 O O . ARG A 1 90 ? -11.887 -1.046 11.336 1.00 96.94 90 ARG A O 1
ATOM 703 N N . ARG A 1 91 ? -11.715 -3.302 11.365 1.00 97.19 91 ARG A N 1
ATOM 704 C CA . ARG A 1 91 ? -10.304 -3.366 10.943 1.00 97.19 91 ARG A CA 1
ATOM 705 C C . ARG A 1 91 ? -10.093 -2.659 9.610 1.00 97.19 91 ARG A C 1
ATOM 707 O O . ARG A 1 91 ? -9.199 -1.829 9.484 1.00 97.19 91 ARG A O 1
ATOM 714 N N . ASP A 1 92 ? -10.898 -3.016 8.613 1.00 97.62 92 ASP A N 1
ATOM 715 C CA . ASP A 1 92 ? -10.753 -2.513 7.249 1.00 97.62 92 ASP A CA 1
ATOM 716 C C . ASP A 1 92 ? -10.999 -1.007 7.189 1.00 97.62 92 ASP A C 1
ATOM 718 O O . ASP A 1 92 ? -10.239 -0.297 6.540 1.00 97.62 92 ASP A O 1
ATOM 722 N N . ARG A 1 93 ? -12.000 -0.503 7.923 1.00 97.62 93 ARG A N 1
ATOM 723 C CA . ARG A 1 93 ? -12.252 0.935 8.055 1.00 97.62 93 ARG A CA 1
ATOM 724 C C . ARG A 1 93 ? -11.056 1.663 8.658 1.00 97.62 93 ARG A C 1
ATOM 726 O O . ARG A 1 93 ? -10.644 2.684 8.119 1.00 97.62 93 ARG A O 1
ATOM 733 N N . ALA A 1 94 ? -10.492 1.151 9.752 1.00 97.81 94 ALA A N 1
ATOM 734 C CA . ALA A 1 94 ? -9.317 1.756 10.377 1.00 97.81 94 ALA A CA 1
ATOM 735 C C . ALA A 1 94 ? -8.098 1.742 9.434 1.00 97.81 94 ALA A C 1
ATOM 737 O O . ALA A 1 94 ? -7.394 2.745 9.329 1.00 97.81 94 ALA A O 1
ATOM 738 N N . LEU A 1 95 ? -7.890 0.639 8.705 1.00 97.56 95 LEU A N 1
ATOM 739 C CA . LEU A 1 95 ? -6.826 0.499 7.709 1.00 97.56 95 LEU A CA 1
ATOM 740 C C . LEU A 1 95 ? -6.980 1.518 6.573 1.00 97.56 95 LEU A C 1
ATOM 742 O O . LEU A 1 95 ? -6.017 2.211 6.248 1.00 97.56 95 LEU A O 1
ATOM 746 N N . LEU A 1 96 ? -8.176 1.621 5.984 1.00 97.31 96 LEU A N 1
ATOM 747 C CA . LEU A 1 96 ? -8.465 2.554 4.891 1.00 97.31 96 LEU A CA 1
ATOM 748 C C . LEU A 1 96 ? -8.307 4.007 5.343 1.00 97.31 96 LEU A C 1
ATOM 750 O O . LEU A 1 96 ? -7.668 4.791 4.648 1.00 97.31 96 LEU A O 1
ATOM 754 N N . LEU A 1 97 ? -8.815 4.347 6.530 1.00 96.81 97 LEU A N 1
ATOM 755 C CA . LEU A 1 97 ? -8.690 5.689 7.096 1.00 96.81 97 LEU A CA 1
ATOM 756 C C . LEU A 1 97 ? -7.223 6.085 7.284 1.00 96.81 97 LEU A C 1
ATOM 758 O O . LEU A 1 97 ? -6.809 7.154 6.842 1.00 96.81 97 LEU A O 1
ATOM 762 N N . VAL A 1 98 ? -6.410 5.205 7.879 1.00 96.62 98 VAL A N 1
ATOM 763 C CA . VAL A 1 98 ? -4.970 5.456 8.007 1.00 96.62 98 VAL A CA 1
ATOM 764 C C . VAL A 1 98 ? -4.330 5.618 6.633 1.00 96.62 98 VAL A C 1
ATOM 766 O O . VAL A 1 98 ? -3.610 6.592 6.427 1.00 96.62 98 VAL A O 1
ATOM 769 N N . ALA A 1 99 ? -4.597 4.717 5.685 1.00 95.00 99 ALA A N 1
ATOM 770 C CA . ALA A 1 99 ? -4.008 4.780 4.349 1.00 95.00 99 ALA A CA 1
ATOM 771 C C . ALA A 1 99 ? -4.306 6.115 3.642 1.00 95.00 99 ALA A C 1
ATOM 773 O O . ALA A 1 99 ? -3.385 6.736 3.112 1.00 95.00 99 ALA A O 1
ATOM 774 N N . ILE A 1 100 ? -5.558 6.579 3.698 1.00 93.44 100 ILE A N 1
ATOM 775 C CA . ILE A 1 100 ? -6.010 7.818 3.051 1.00 93.44 100 ILE A CA 1
ATOM 776 C C . ILE A 1 100 ? -5.363 9.049 3.696 1.00 93.44 100 ILE A C 1
ATOM 778 O O . ILE A 1 100 ? -4.814 9.885 2.985 1.00 93.44 100 ILE A O 1
ATOM 782 N N . HIS A 1 101 ? -5.355 9.148 5.028 1.00 91.69 101 HIS A N 1
ATOM 783 C CA . HIS A 1 101 ? -4.827 10.338 5.709 1.00 91.69 101 HIS A CA 1
ATOM 784 C C . HIS A 1 101 ? -3.297 10.418 5.741 1.00 91.69 101 HIS A C 1
ATOM 786 O O . HIS A 1 101 ? -2.740 11.509 5.828 1.00 91.69 101 HIS A O 1
ATOM 792 N N . THR A 1 102 ? -2.603 9.278 5.725 1.00 90.69 102 THR A N 1
ATOM 793 C CA . THR A 1 102 ? -1.142 9.235 5.926 1.00 90.69 102 THR A CA 1
ATOM 794 C C . THR A 1 102 ? -0.354 9.005 4.638 1.00 90.69 102 THR A C 1
ATOM 796 O O . THR A 1 102 ? 0.863 9.230 4.608 1.00 90.69 102 THR A O 1
ATOM 799 N N . GLY A 1 103 ? -1.024 8.539 3.577 1.00 89.25 103 GLY A N 1
ATOM 800 C CA . GLY A 1 103 ? -0.399 8.205 2.299 1.00 89.25 103 GLY A CA 1
ATOM 801 C C . GLY A 1 103 ? 0.662 7.106 2.411 1.00 89.25 103 GLY A C 1
ATOM 802 O O . GLY A 1 103 ? 1.610 7.085 1.623 1.00 89.25 103 GLY A O 1
ATOM 803 N N . LEU A 1 104 ? 0.564 6.234 3.423 1.00 89.75 104 LEU A N 1
ATOM 804 C CA . LEU A 1 104 ? 1.518 5.144 3.607 1.00 89.75 104 LEU A CA 1
ATOM 805 C C . LEU A 1 104 ? 1.448 4.148 2.456 1.00 89.75 104 LEU A C 1
ATOM 807 O O . LEU A 1 104 ? 0.378 3.802 1.954 1.00 89.75 104 LEU A O 1
ATOM 811 N N . ARG A 1 105 ? 2.616 3.636 2.064 1.00 89.19 105 ARG A N 1
ATOM 812 C CA . ARG A 1 105 ? 2.692 2.552 1.083 1.00 89.19 105 ARG A CA 1
ATOM 813 C C . ARG A 1 105 ? 2.096 1.291 1.690 1.00 89.19 105 ARG A C 1
ATOM 815 O O . ARG A 1 105 ? 2.243 1.050 2.885 1.00 89.19 105 ARG A O 1
ATOM 822 N N . VAL A 1 106 ? 1.531 0.422 0.851 1.00 92.19 106 VAL A N 1
ATOM 823 C CA . VAL A 1 106 ? 0.958 -0.862 1.297 1.00 92.19 106 VAL A CA 1
ATOM 824 C C . VAL A 1 106 ? 1.946 -1.646 2.166 1.00 92.19 106 VAL A C 1
ATOM 826 O O . VAL A 1 106 ? 1.569 -2.097 3.237 1.00 92.19 106 VAL A O 1
ATOM 829 N N . SER A 1 107 ? 3.226 -1.711 1.783 1.00 90.62 107 SER A N 1
ATOM 830 C CA . SER A 1 107 ? 4.262 -2.396 2.570 1.00 90.62 107 SER A CA 1
ATOM 831 C C . SER A 1 107 ? 4.508 -1.786 3.956 1.00 90.62 107 SER A C 1
ATOM 833 O O . SER A 1 107 ? 4.850 -2.499 4.896 1.00 90.62 107 SER A O 1
ATOM 835 N N . GLU A 1 108 ? 4.374 -0.465 4.090 1.00 92.44 108 GLU A N 1
ATOM 836 C CA . GLU A 1 108 ? 4.519 0.246 5.368 1.00 92.44 108 GLU A CA 1
ATOM 837 C C . GLU A 1 108 ? 3.280 -0.002 6.236 1.00 92.44 108 GLU A C 1
ATOM 839 O O . GLU A 1 108 ? 3.397 -0.306 7.418 1.00 92.44 108 GLU A O 1
ATOM 844 N N . LEU A 1 109 ? 2.094 0.025 5.627 1.00 93.44 109 LEU A N 1
ATOM 845 C CA . LEU A 1 109 ? 0.824 -0.238 6.297 1.00 93.44 109 LEU A CA 1
ATOM 846 C C . LEU A 1 109 ? 0.739 -1.675 6.835 1.00 93.44 109 LEU A C 1
ATOM 848 O O . LEU A 1 109 ? 0.292 -1.890 7.958 1.00 93.44 109 LEU A O 1
ATOM 852 N N . THR A 1 110 ? 1.197 -2.658 6.055 1.00 94.56 110 THR A N 1
ATOM 853 C CA . THR A 1 110 ? 1.185 -4.078 6.444 1.00 94.56 110 THR A CA 1
ATOM 854 C C . THR A 1 110 ? 2.243 -4.437 7.482 1.00 94.56 110 THR A C 1
ATOM 856 O O . THR A 1 110 ? 2.106 -5.457 8.153 1.00 94.56 110 THR A O 1
ATOM 859 N N . SER A 1 111 ? 3.308 -3.638 7.603 1.00 93.12 111 SER A N 1
ATOM 860 C CA . SER A 1 111 ? 4.392 -3.866 8.570 1.00 93.12 111 SER A CA 1
ATOM 861 C C . SER A 1 111 ? 4.236 -3.079 9.872 1.00 93.12 111 SER A C 1
ATOM 863 O O . SER A 1 111 ? 5.004 -3.310 10.803 1.00 93.12 111 SER A O 1
ATOM 865 N N . LEU A 1 112 ? 3.249 -2.182 9.954 1.00 94.31 112 LEU A N 1
ATOM 866 C CA . LEU A 1 112 ? 2.989 -1.367 11.134 1.00 94.31 112 LEU A CA 1
ATOM 867 C C . LEU A 1 112 ? 2.625 -2.253 12.337 1.00 94.31 112 LEU A C 1
ATOM 869 O O . LEU A 1 112 ? 1.635 -2.994 12.301 1.0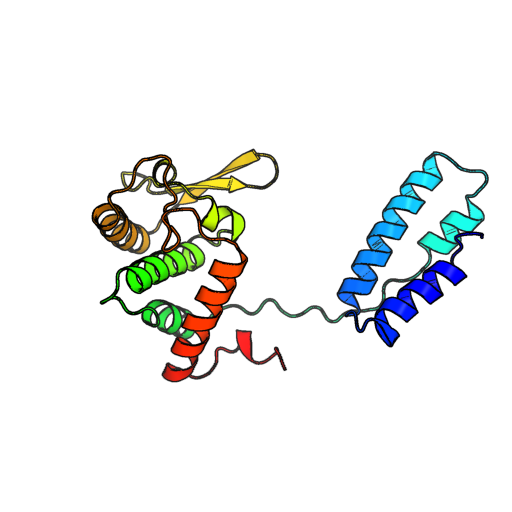0 94.31 112 LEU A O 1
ATOM 873 N N . ALA A 1 1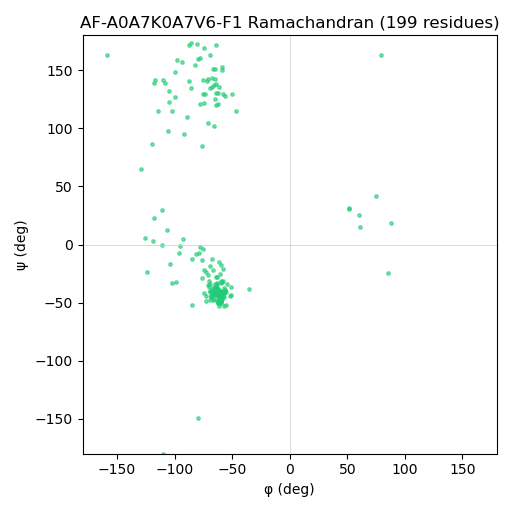13 ? 3.405 -2.163 13.414 1.00 95.31 113 ALA A N 1
ATOM 874 C CA . ALA A 1 113 ? 3.128 -2.837 14.679 1.00 95.31 113 ALA A CA 1
ATOM 875 C C . ALA A 1 113 ? 2.459 -1.882 15.675 1.00 95.31 113 ALA A C 1
ATOM 877 O O . ALA A 1 113 ? 2.571 -0.664 15.557 1.00 95.31 113 ALA A O 1
ATOM 878 N N . CYS A 1 114 ? 1.757 -2.407 16.680 1.00 95.69 114 CYS A N 1
ATOM 879 C CA . CYS A 1 114 ? 1.049 -1.565 17.652 1.00 95.69 114 CYS A CA 1
ATOM 880 C C . CYS A 1 114 ? 1.956 -0.602 18.409 1.00 95.69 114 CYS A C 1
ATOM 882 O O . CYS A 1 114 ? 1.535 0.515 18.688 1.00 95.69 114 CYS A O 1
ATOM 884 N N . ARG A 1 115 ? 3.211 -0.982 18.673 1.00 95.25 115 ARG A N 1
ATOM 885 C CA . ARG A 1 115 ? 4.198 -0.050 19.229 1.00 95.25 115 ARG A CA 1
ATOM 886 C C . ARG A 1 115 ? 4.391 1.173 18.338 1.00 95.25 115 ARG A C 1
ATOM 888 O O . ARG A 1 115 ? 4.682 2.239 18.851 1.00 95.25 115 ARG A O 1
ATOM 895 N N . ASP A 1 116 ? 4.254 1.054 17.025 1.00 95.25 116 ASP A N 1
ATOM 896 C CA . ASP A 1 116 ? 4.565 2.127 16.082 1.00 95.25 116 ASP A CA 1
ATOM 897 C C . ASP A 1 116 ? 3.496 3.233 16.057 1.00 95.25 116 ASP A C 1
ATOM 899 O O . ASP A 1 116 ? 3.689 4.242 15.379 1.00 95.25 116 ASP A O 1
ATOM 903 N N . VAL A 1 117 ? 2.403 3.069 16.809 1.00 96.50 117 VAL A N 1
ATOM 904 C CA . VAL A 1 117 ? 1.298 4.023 16.917 1.00 96.50 117 VAL A CA 1
ATOM 905 C C . VAL A 1 117 ? 1.407 4.810 18.225 1.00 96.50 117 VAL A C 1
ATOM 907 O O . VAL A 1 117 ? 1.238 4.248 19.303 1.00 96.50 117 VAL A O 1
ATOM 910 N N . GLU A 1 118 ? 1.636 6.118 18.127 1.00 96.50 118 GLU A N 1
ATOM 911 C CA . GLU A 1 118 ? 1.588 7.052 19.256 1.00 96.50 118 GLU A CA 1
ATOM 912 C C . GLU A 1 118 ? 0.299 7.881 19.170 1.00 96.50 118 GLU A C 1
ATOM 914 O O . GLU A 1 118 ? 0.053 8.532 18.154 1.00 96.50 118 GLU A O 1
ATOM 919 N N . LEU A 1 119 ? -0.540 7.847 20.212 1.00 95.69 119 LEU A N 1
ATOM 920 C CA . LEU A 1 119 ? -1.865 8.500 20.234 1.00 95.69 119 LEU A CA 1
ATOM 921 C C . LEU A 1 119 ? -2.008 9.572 21.327 1.00 95.69 119 LEU A C 1
ATOM 923 O O . LEU A 1 119 ? -3.108 10.122 21.489 1.00 95.69 119 LEU A O 1
ATOM 927 N N . GLY A 1 120 ? -0.932 9.834 22.078 1.00 91.25 120 GLY A N 1
ATOM 928 C CA . GLY A 1 120 ? -0.832 10.917 23.052 1.00 91.25 120 GLY A CA 1
ATOM 929 C C . GLY A 1 120 ? -0.540 12.277 22.409 1.00 91.25 120 GLY A C 1
ATOM 930 O O . GLY A 1 120 ? -0.950 12.566 21.281 1.00 91.25 120 GLY A O 1
ATOM 931 N N . THR A 1 121 ? 0.168 13.139 23.140 1.00 89.19 121 THR A N 1
ATOM 932 C CA . THR A 1 121 ? 0.581 14.461 22.648 1.00 89.19 121 THR A CA 1
ATOM 933 C C . THR A 1 121 ? 1.552 14.310 21.478 1.00 89.19 121 THR A C 1
ATOM 935 O O . THR A 1 121 ? 2.579 13.648 21.598 1.00 89.19 121 THR A O 1
ATOM 938 N N . GLY A 1 122 ? 1.235 14.933 20.339 1.00 90.50 122 GLY A N 1
ATOM 939 C CA . GLY A 1 122 ? 2.012 14.764 19.107 1.00 90.50 122 GLY A CA 1
ATOM 940 C C . GLY A 1 122 ? 1.760 13.417 18.424 1.00 90.50 122 GLY A C 1
ATOM 941 O O . GLY A 1 122 ? 2.708 12.778 17.971 1.00 90.50 122 GLY A O 1
ATOM 942 N N . ALA A 1 123 ? 0.498 12.977 18.375 1.00 96.00 123 ALA A N 1
ATOM 943 C CA . ALA A 1 123 ? 0.095 11.696 17.805 1.00 96.00 123 ALA A CA 1
ATOM 944 C C . ALA A 1 123 ? 0.661 11.460 16.393 1.00 96.00 123 ALA A C 1
ATOM 946 O O . ALA A 1 123 ? 0.544 12.302 15.496 1.00 96.00 123 ALA A O 1
ATOM 947 N N . HIS A 1 124 ? 1.282 10.297 16.196 1.00 96.12 124 HIS A N 1
ATOM 948 C CA . HIS A 1 124 ? 1.994 9.969 14.969 1.00 96.12 124 HIS A CA 1
ATOM 949 C C . HIS A 1 124 ? 2.171 8.460 14.756 1.00 96.12 124 HIS A C 1
ATOM 951 O O . HIS A 1 124 ? 2.077 7.653 15.678 1.00 96.12 124 HIS A O 1
ATOM 957 N N . LEU A 1 125 ? 2.493 8.087 13.517 1.00 95.31 125 LEU A N 1
ATOM 958 C CA . LEU A 1 125 ? 2.941 6.750 13.138 1.00 95.31 125 LEU A CA 1
ATOM 959 C C . LEU A 1 125 ? 4.440 6.733 12.867 1.00 95.31 125 LEU A C 1
ATOM 961 O O . LEU A 1 125 ? 4.960 7.549 12.098 1.00 95.31 125 LEU A O 1
ATOM 965 N N . ARG A 1 126 ? 5.128 5.751 13.443 1.00 93.31 126 ARG A N 1
ATOM 966 C CA . ARG A 1 126 ? 6.537 5.462 13.174 1.00 93.31 126 ARG A CA 1
ATOM 967 C C . ARG A 1 126 ? 6.630 4.490 12.003 1.00 93.31 126 ARG A C 1
ATOM 969 O O . ARG A 1 126 ? 6.264 3.329 12.099 1.00 93.31 126 ARG A O 1
ATOM 976 N N . CYS A 1 127 ? 7.102 4.985 10.868 1.00 84.75 127 CYS A N 1
ATOM 977 C CA . CYS A 1 127 ? 7.086 4.264 9.601 1.00 84.75 127 CYS A CA 1
ATOM 978 C C . CYS A 1 127 ? 8.503 3.827 9.220 1.00 84.75 127 CYS A C 1
ATOM 980 O O . CYS A 1 127 ? 9.460 4.600 9.348 1.00 84.75 127 CYS A O 1
ATOM 982 N N . HIS A 1 128 ? 8.638 2.605 8.706 1.00 77.00 128 HIS A N 1
ATOM 983 C CA . HIS A 1 128 ? 9.914 2.039 8.273 1.00 77.00 128 HIS A CA 1
ATOM 984 C C . HIS A 1 128 ? 9.997 2.009 6.740 1.00 77.00 128 HIS A C 1
ATOM 986 O O . HIS A 1 128 ? 9.470 1.106 6.096 1.00 77.00 128 HIS A O 1
ATOM 992 N N . GLY A 1 129 ? 10.655 3.012 6.151 1.00 65.19 129 GLY A N 1
ATOM 993 C CA . GLY A 1 129 ? 10.769 3.155 4.697 1.00 65.19 129 GLY A CA 1
ATOM 994 C C . GLY A 1 129 ? 11.927 2.368 4.066 1.00 65.19 129 GLY A C 1
ATOM 995 O O . GLY A 1 129 ? 12.808 1.820 4.742 1.00 65.19 129 GLY A O 1
ATOM 996 N N . LYS A 1 130 ? 11.969 2.366 2.723 1.00 56.91 130 LYS A N 1
ATOM 997 C CA . LYS A 1 130 ? 13.071 1.785 1.929 1.00 56.91 130 LYS A CA 1
ATOM 998 C C . LYS A 1 130 ? 14.409 2.422 2.342 1.00 56.91 130 LYS A C 1
ATOM 1000 O O . LYS A 1 130 ? 14.531 3.643 2.373 1.00 56.91 130 LYS A O 1
ATOM 1005 N N . GLY A 1 131 ? 15.402 1.589 2.661 1.00 58.47 131 GLY A N 1
ATOM 1006 C CA . GLY A 1 131 ? 16.719 2.027 3.149 1.00 58.47 131 GLY A CA 1
ATOM 1007 C C . GLY A 1 131 ? 16.826 2.207 4.670 1.00 58.47 131 GLY A C 1
ATOM 1008 O O . GLY A 1 131 ? 17.739 2.889 5.122 1.00 58.47 131 GLY A O 1
ATOM 1009 N N . ARG A 1 132 ? 15.908 1.626 5.464 1.00 55.06 132 ARG A N 1
ATOM 1010 C CA . ARG A 1 132 ? 15.879 1.701 6.945 1.00 55.06 132 ARG A CA 1
ATOM 1011 C C . ARG A 1 132 ? 15.723 3.120 7.519 1.00 55.06 132 ARG A C 1
ATOM 1013 O O . ARG A 1 132 ? 15.927 3.321 8.715 1.00 55.06 132 ARG A O 1
ATOM 1020 N N . LYS A 1 133 ? 15.320 4.106 6.712 1.00 62.84 133 LYS A N 1
ATOM 1021 C CA . LYS A 1 133 ? 15.021 5.455 7.209 1.00 62.84 133 LYS A CA 1
ATOM 1022 C C . LYS A 1 133 ? 13.680 5.445 7.946 1.00 62.84 133 LYS A C 1
ATOM 1024 O O . LYS A 1 133 ? 12.657 5.059 7.377 1.00 62.84 133 LYS A O 1
ATOM 1029 N N . LYS A 1 134 ? 13.706 5.847 9.219 1.00 75.06 134 LYS A N 1
ATOM 1030 C CA . LYS A 1 134 ? 12.505 6.063 10.035 1.00 75.06 134 LYS A CA 1
ATOM 1031 C C . LYS A 1 134 ? 11.851 7.371 9.599 1.00 75.06 134 LYS A C 1
ATOM 1033 O O . LYS A 1 134 ? 12.529 8.392 9.522 1.00 75.06 134 LYS A O 1
ATOM 1038 N N . ARG A 1 135 ? 10.549 7.338 9.327 1.00 85.00 135 ARG A N 1
ATOM 1039 C CA . ARG A 1 135 ? 9.725 8.531 9.097 1.00 8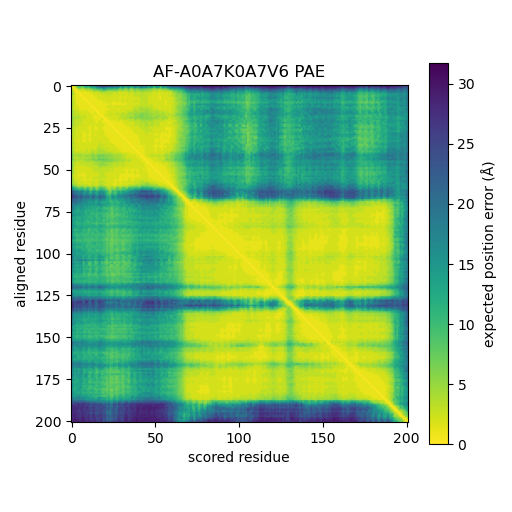5.00 135 ARG A CA 1
ATOM 1040 C C . ARG A 1 135 ? 8.660 8.605 10.180 1.00 85.00 135 ARG A C 1
ATOM 1042 O O . ARG A 1 135 ? 8.098 7.582 10.560 1.00 85.00 135 ARG A O 1
ATOM 1049 N N . ILE A 1 136 ? 8.376 9.811 10.647 1.00 89.75 136 ILE A N 1
ATOM 1050 C CA . ILE A 1 136 ? 7.236 10.094 11.514 1.00 89.75 136 ILE A CA 1
ATOM 1051 C C . ILE A 1 136 ? 6.132 10.677 10.635 1.00 89.75 136 ILE A C 1
ATOM 1053 O O . ILE A 1 136 ? 6.386 11.611 9.876 1.00 89.75 136 ILE A O 1
ATOM 1057 N N . THR A 1 137 ? 4.932 10.103 10.699 1.00 91.94 137 THR A N 1
ATOM 1058 C CA . THR A 1 137 ? 3.760 10.627 9.986 1.00 91.94 137 THR A CA 1
ATOM 1059 C C . THR A 1 137 ? 2.726 11.097 11.005 1.00 91.94 137 THR A C 1
ATOM 1061 O O . THR A 1 137 ? 2.233 10.253 11.753 1.00 91.94 137 THR A O 1
ATOM 1064 N N . PRO A 1 138 ? 2.416 12.402 11.081 1.00 93.25 138 PRO A N 1
ATOM 1065 C CA . PRO A 1 138 ? 1.462 12.923 12.054 1.00 93.25 138 PRO A CA 1
ATOM 1066 C C . PRO A 1 138 ? 0.053 12.382 11.792 1.00 93.25 138 PRO A C 1
ATOM 1068 O O . PRO A 1 138 ? -0.307 12.078 10.652 1.00 93.25 138 PRO A O 1
ATOM 1071 N N . LEU A 1 139 ? -0.737 12.263 12.856 1.00 95.69 139 LEU A N 1
ATOM 1072 C CA . LEU A 1 139 ? -2.117 11.795 12.805 1.00 95.69 139 LEU A CA 1
ATOM 1073 C C . LEU A 1 139 ? -3.091 12.932 13.110 1.00 95.69 139 LEU A C 1
ATOM 1075 O O . LEU A 1 139 ? -2.856 13.749 13.997 1.00 95.69 139 LEU A O 1
ATOM 1079 N N . THR A 1 140 ? -4.219 12.953 12.403 1.00 94.25 140 THR A N 1
ATOM 1080 C CA . THR A 1 140 ? -5.331 13.857 12.718 1.00 94.25 140 THR A CA 1
ATOM 1081 C C . THR A 1 140 ? -6.131 13.333 13.911 1.00 94.25 140 THR A C 1
ATOM 1083 O O . THR A 1 140 ? -6.103 12.140 14.234 1.00 94.25 140 THR A O 1
ATOM 1086 N N . THR A 1 141 ? -6.896 14.216 14.554 1.00 93.94 141 THR A N 1
ATOM 1087 C CA . THR A 1 141 ? -7.771 13.860 15.683 1.00 93.94 141 THR A CA 1
ATOM 1088 C C . THR A 1 141 ? -8.772 12.761 15.319 1.00 93.94 141 THR A C 1
ATOM 1090 O O . THR A 1 141 ? -9.000 11.852 16.117 1.00 93.94 141 THR A O 1
ATOM 1093 N N . GLU A 1 142 ? -9.319 12.803 14.101 1.00 93.81 142 GLU A N 1
ATOM 1094 C CA . GLU A 1 142 ? -10.245 11.793 13.583 1.00 93.81 142 GLU A CA 1
ATOM 1095 C C . GLU A 1 142 ? -9.591 10.408 13.500 1.00 93.81 142 GLU A C 1
ATOM 1097 O O . GLU A 1 142 ? -10.119 9.430 14.039 1.00 93.81 142 GLU A O 1
ATOM 1102 N N . VAL A 1 143 ? -8.402 10.327 12.891 1.00 96.25 143 VAL A N 1
ATOM 1103 C CA . VAL A 1 143 ? -7.656 9.067 12.772 1.00 96.25 143 VAL A CA 1
ATOM 1104 C C . VAL A 1 143 ? -7.310 8.529 14.157 1.00 96.25 143 VAL A C 1
ATOM 1106 O O . VAL A 1 143 ? -7.470 7.335 14.416 1.00 96.25 143 VAL A O 1
ATOM 1109 N N . CYS A 1 144 ? -6.908 9.408 15.079 1.00 97.38 144 CYS A N 1
ATOM 1110 C CA . CYS A 1 144 ? -6.631 9.026 16.458 1.00 97.38 144 CYS A CA 1
ATOM 1111 C C . CYS A 1 144 ? -7.864 8.435 17.148 1.00 97.38 144 CYS A C 1
ATOM 1113 O O . CYS A 1 144 ? -7.748 7.414 17.820 1.00 97.38 144 CYS A O 1
ATOM 1115 N N . ALA A 1 145 ? -9.046 9.037 16.983 1.00 96.50 145 ALA A N 1
ATOM 1116 C CA . ALA A 1 145 ? -10.278 8.532 17.584 1.00 96.50 145 ALA A CA 1
ATOM 1117 C C . ALA A 1 145 ? -10.601 7.107 17.107 1.00 96.50 145 ALA A C 1
ATOM 1119 O O . ALA A 1 145 ? -10.884 6.229 17.923 1.00 96.50 145 ALA A O 1
ATOM 1120 N N . VAL A 1 146 ? -10.483 6.850 15.801 1.00 96.88 146 VAL A N 1
ATOM 1121 C CA . VAL A 1 146 ? -10.720 5.516 15.231 1.00 96.88 146 VAL A CA 1
ATOM 1122 C C . VAL A 1 146 ? -9.658 4.512 15.677 1.00 96.88 146 VAL A C 1
ATOM 1124 O O . VAL A 1 146 ? -10.007 3.392 16.053 1.00 96.88 146 VAL A O 1
ATOM 1127 N N . LEU A 1 147 ? -8.380 4.902 15.694 1.00 97.25 147 LEU A N 1
ATOM 1128 C CA . LEU A 1 147 ? -7.294 4.030 16.144 1.00 97.25 147 LEU A CA 1
ATOM 1129 C C . LEU A 1 147 ? -7.394 3.682 17.630 1.00 97.25 147 LEU A C 1
ATOM 1131 O O . LEU A 1 147 ? -7.130 2.536 17.977 1.00 97.25 147 LEU A O 1
ATOM 1135 N N . ARG A 1 148 ? -7.818 4.607 18.504 1.00 96.81 148 ARG A N 1
ATOM 1136 C CA . ARG A 1 148 ? -8.031 4.306 19.933 1.00 96.81 148 ARG A CA 1
ATOM 1137 C C . ARG A 1 148 ? -9.068 3.204 20.120 1.00 96.81 148 ARG A C 1
ATOM 1139 O O . ARG A 1 148 ? -8.795 2.229 20.813 1.00 96.81 148 ARG A O 1
ATOM 1146 N N . VAL A 1 149 ? -10.227 3.339 19.470 1.00 96.75 149 VAL A N 1
ATOM 1147 C CA . VAL A 1 149 ? -11.300 2.332 19.534 1.00 96.75 149 VAL A CA 1
ATOM 1148 C C . VAL A 1 149 ? -10.810 0.995 18.980 1.00 96.75 149 VAL A C 1
ATOM 1150 O O . VAL A 1 149 ? -10.966 -0.038 19.626 1.00 96.75 149 VAL A O 1
ATOM 1153 N N . TRP A 1 150 ? -10.162 1.020 17.814 1.00 97.31 150 TRP A N 1
ATOM 1154 C CA . TRP A 1 150 ? -9.650 -0.179 17.158 1.00 97.31 150 TRP A CA 1
ATOM 1155 C C . TRP A 1 150 ? -8.595 -0.918 17.996 1.00 97.31 150 TRP A C 1
ATOM 1157 O O . TRP A 1 150 ? -8.678 -2.132 18.170 1.00 97.31 150 TRP A O 1
ATOM 1167 N N . LEU A 1 151 ? -7.607 -0.203 18.539 1.00 96.44 151 LEU A N 1
ATOM 1168 C CA . LEU A 1 151 ? -6.537 -0.804 19.336 1.00 96.44 151 LEU A CA 1
ATOM 1169 C C . LEU A 1 151 ? -7.056 -1.359 20.668 1.00 96.44 151 LEU A C 1
ATOM 1171 O O . LEU A 1 151 ? -6.631 -2.442 21.075 1.00 96.44 151 LEU A O 1
ATOM 1175 N N . ALA A 1 152 ? -8.003 -0.664 21.308 1.00 95.25 152 ALA A N 1
ATOM 1176 C CA . ALA A 1 152 ? -8.654 -1.133 22.529 1.00 95.25 152 ALA A CA 1
ATOM 1177 C C . ALA A 1 152 ? -9.475 -2.413 22.297 1.00 95.25 152 ALA A C 1
ATOM 1179 O O . ALA A 1 152 ? -9.450 -3.322 23.127 1.00 95.25 152 ALA A O 1
ATOM 1180 N N . GLU A 1 153 ? -10.170 -2.510 21.161 1.00 94.25 153 GLU A N 1
ATOM 1181 C CA . GLU A 1 153 ? -10.905 -3.714 20.761 1.00 94.25 153 GLU A CA 1
ATOM 1182 C C . GLU A 1 153 ? -9.959 -4.878 20.433 1.00 94.25 153 GLU A C 1
ATOM 1184 O O . GLU A 1 153 ? -10.187 -6.009 20.860 1.00 94.25 153 GLU A O 1
ATOM 1189 N N . ARG A 1 154 ? -8.885 -4.604 19.682 1.00 89.50 154 ARG A N 1
ATOM 1190 C CA . ARG A 1 154 ? -7.922 -5.608 19.209 1.00 89.50 154 ARG A CA 1
ATOM 1191 C C . ARG A 1 154 ? -7.163 -6.293 20.349 1.00 89.50 154 ARG A C 1
ATOM 1193 O O . ARG A 1 154 ? -6.853 -7.473 20.217 1.00 89.50 154 ARG A O 1
ATOM 1200 N N . ARG A 1 155 ? -6.829 -5.563 21.422 1.00 89.38 155 ARG A N 1
ATOM 1201 C CA . ARG A 1 155 ? -6.096 -6.063 22.609 1.00 89.38 155 ARG A CA 1
ATOM 1202 C C . ARG A 1 155 ? -4.789 -6.818 22.307 1.00 89.38 155 ARG A C 1
ATOM 1204 O O . ARG A 1 155 ? -4.428 -7.741 23.031 1.00 89.38 155 ARG A O 1
ATOM 1211 N N . GLY A 1 156 ? -4.081 -6.461 21.238 1.00 89.44 156 GLY A N 1
ATOM 1212 C CA . GLY A 1 156 ? -2.822 -7.130 20.904 1.00 89.44 156 GLY A CA 1
ATOM 1213 C C . GLY A 1 156 ? -1.600 -6.510 21.581 1.00 89.44 156 GLY A C 1
ATOM 1214 O O . GLY A 1 156 ? -1.670 -5.452 22.205 1.00 89.44 156 GLY A O 1
ATOM 1215 N N . THR A 1 157 ? -0.463 -7.183 21.440 1.00 94.44 157 THR A N 1
ATOM 1216 C CA . THR A 1 157 ? 0.803 -6.786 22.080 1.00 94.44 157 THR A CA 1
ATOM 1217 C C . THR A 1 157 ? 1.522 -5.664 21.302 1.00 94.44 157 THR A C 1
ATOM 1219 O O . THR A 1 157 ? 1.116 -5.309 20.194 1.00 94.44 157 THR A O 1
ATOM 1222 N N . PRO A 1 158 ? 2.612 -5.067 21.820 1.00 94.38 158 PRO A N 1
ATOM 1223 C CA . PRO A 1 158 ? 3.356 -4.041 21.081 1.00 94.38 158 PRO A CA 1
ATOM 1224 C C . PRO A 1 158 ? 4.014 -4.530 19.774 1.00 94.38 158 PRO A C 1
ATOM 1226 O O . PRO A 1 158 ? 4.206 -3.739 18.852 1.00 94.38 158 PRO A O 1
ATOM 1229 N N . SER A 1 159 ? 4.378 -5.814 19.674 1.00 94.25 159 SER A N 1
ATOM 1230 C CA . SER A 1 159 ? 5.018 -6.424 18.486 1.00 94.25 159 SER A CA 1
ATOM 1231 C C . SER A 1 159 ? 4.050 -6.824 17.377 1.00 94.25 159 SER A C 1
ATOM 1233 O O . SER A 1 159 ? 4.449 -7.231 16.290 1.00 94.25 159 SER A O 1
ATOM 1235 N N . ASP A 1 160 ? 2.779 -6.733 17.690 1.00 95.50 160 ASP A N 1
ATOM 1236 C CA . ASP A 1 160 ? 1.667 -7.332 16.995 1.00 95.50 160 ASP A CA 1
ATOM 1237 C C . ASP A 1 160 ? 1.192 -6.385 15.880 1.00 95.50 160 ASP A C 1
ATOM 1239 O O . ASP A 1 160 ? 1.169 -5.165 16.067 1.00 95.50 160 ASP A O 1
ATOM 1243 N N . ALA A 1 161 ? 0.823 -6.916 14.711 1.00 95.88 161 ALA A N 1
ATOM 1244 C CA . ALA A 1 161 ? 0.443 -6.085 13.565 1.00 95.88 161 ALA A CA 1
ATOM 1245 C C . ALA A 1 161 ? -0.821 -5.258 13.857 1.00 95.88 161 ALA A C 1
ATOM 1247 O O . ALA A 1 161 ? -1.846 -5.827 14.241 1.00 95.88 161 ALA A O 1
ATOM 1248 N N . VAL A 1 162 ? -0.791 -3.943 13.599 1.00 96.56 162 VAL A N 1
ATOM 1249 C CA . VAL A 1 162 ? -1.936 -3.037 13.842 1.00 96.56 162 VAL A CA 1
ATOM 1250 C C . VAL A 1 162 ? -3.182 -3.510 13.102 1.00 96.56 162 VAL A C 1
ATOM 1252 O O . VAL A 1 162 ? -4.280 -3.484 13.657 1.00 96.56 162 VAL A O 1
ATOM 1255 N N . PHE A 1 163 ? -3.007 -3.999 11.872 1.00 96.88 163 PHE A N 1
ATOM 1256 C CA . PHE A 1 163 ? -4.077 -4.531 11.034 1.00 96.88 163 PHE A CA 1
ATOM 1257 C C . PHE A 1 163 ? -3.810 -6.006 10.701 1.00 96.88 163 PHE A C 1
ATOM 1259 O O . PHE A 1 163 ? -3.213 -6.314 9.666 1.00 96.88 163 PHE A O 1
ATOM 1266 N N . PRO A 1 164 ? -4.228 -6.947 11.565 1.00 95.94 164 PRO A N 1
ATOM 1267 C CA . PRO A 1 164 ? -3.945 -8.352 11.350 1.00 95.94 164 PRO A CA 1
ATOM 1268 C C . PRO A 1 164 ? -4.936 -8.997 10.376 1.00 95.94 164 PRO A C 1
ATOM 1270 O O . PRO A 1 164 ? -6.096 -8.600 10.221 1.00 95.94 164 PRO A O 1
ATOM 1273 N N . SER A 1 165 ? -4.479 -10.054 9.720 1.00 94.50 165 SER A N 1
ATOM 1274 C CA . SER A 1 165 ? -5.328 -11.010 9.018 1.00 94.50 165 SER A CA 1
ATOM 1275 C C . SER A 1 165 ? -6.249 -11.750 10.000 1.00 94.50 165 SER A C 1
ATOM 1277 O O . SER A 1 165 ? -6.078 -11.690 11.216 1.00 94.50 165 SER A O 1
ATOM 1279 N N . ARG A 1 166 ? -7.200 -12.535 9.477 1.00 87.62 166 ARG A N 1
ATOM 1280 C CA . ARG A 1 166 ? -8.046 -13.414 10.310 1.00 87.62 166 ARG A CA 1
ATOM 1281 C C . ARG A 1 166 ? -7.242 -14.456 11.103 1.00 87.62 166 ARG A C 1
ATOM 1283 O O . ARG A 1 166 ? -7.774 -15.022 12.045 1.00 87.62 166 ARG A O 1
ATOM 1290 N N . ARG A 1 167 ? -5.988 -14.719 10.712 1.00 88.06 167 ARG A N 1
ATOM 1291 C CA . ARG A 1 167 ? -5.065 -15.643 11.388 1.00 88.06 167 ARG A CA 1
ATOM 1292 C C . ARG A 1 167 ? -4.165 -14.941 12.420 1.00 88.06 167 ARG A C 1
ATOM 1294 O O . ARG A 1 167 ? -3.247 -15.566 12.929 1.00 88.06 167 ARG A O 1
ATOM 1301 N N . GLY A 1 168 ? -4.357 -13.645 12.679 1.00 86.38 168 GLY A N 1
ATOM 1302 C CA . GLY A 1 168 ? -3.585 -12.871 13.666 1.00 86.38 168 GLY A CA 1
ATOM 1303 C C . GLY A 1 168 ? -2.260 -12.288 13.156 1.00 86.38 168 GLY A C 1
ATOM 1304 O O . GLY A 1 168 ? -1.822 -11.258 13.658 1.00 86.38 168 GLY A O 1
ATOM 1305 N N . GLY A 1 169 ? -1.653 -12.873 12.119 1.00 91.75 169 GLY A N 1
ATOM 1306 C CA . GLY A 1 169 ? -0.451 -12.327 11.470 1.00 91.75 169 GLY A CA 1
ATOM 1307 C C . GLY A 1 169 ? -0.725 -11.099 10.584 1.00 91.75 169 GLY A C 1
ATOM 1308 O O . GLY A 1 169 ? -1.892 -10.820 10.289 1.00 91.75 169 GLY A O 1
ATOM 1309 N N . PRO A 1 170 ? 0.318 -10.386 10.116 1.00 94.00 170 PRO A N 1
ATOM 1310 C CA . PRO A 1 170 ? 0.171 -9.214 9.250 1.00 94.00 170 PRO A CA 1
ATOM 1311 C C . PRO A 1 170 ? -0.564 -9.545 7.944 1.00 94.00 170 PRO A C 1
ATOM 1313 O O . PRO A 1 170 ? -0.501 -10.667 7.437 1.00 94.00 170 PRO A O 1
ATOM 1316 N N . LEU A 1 171 ? -1.278 -8.563 7.391 1.00 95.56 171 LEU A N 1
ATOM 1317 C CA . LEU A 1 171 ? -1.851 -8.676 6.048 1.00 95.56 171 LEU A CA 1
ATOM 1318 C C . LEU A 1 171 ? -0.735 -8.707 4.995 1.00 95.56 171 LEU A C 1
ATOM 1320 O O . LEU A 1 171 ? 0.256 -7.995 5.119 1.00 95.56 171 LEU A O 1
ATOM 1324 N N . SER A 1 172 ? -0.906 -9.500 3.937 1.00 94.94 172 SER A N 1
ATOM 1325 C CA . SER A 1 172 ? -0.051 -9.399 2.751 1.00 94.94 172 SER A CA 1
ATOM 1326 C C . SER A 1 172 ? -0.488 -8.229 1.868 1.00 94.94 172 SER A C 1
ATOM 1328 O O . SER A 1 172 ? -1.642 -7.795 1.924 1.00 94.94 172 SER A O 1
ATOM 1330 N N . SER A 1 173 ? 0.409 -7.748 1.004 1.00 93.44 173 SER A N 1
ATOM 1331 C CA . SER A 1 173 ? 0.076 -6.719 0.011 1.00 93.44 173 SER A CA 1
ATOM 1332 C C . SER A 1 173 ? -1.100 -7.133 -0.878 1.00 93.44 173 SER A C 1
ATOM 1334 O O . SER A 1 173 ? -1.997 -6.329 -1.118 1.00 93.44 173 SER A O 1
ATOM 1336 N N . ASP A 1 174 ? -1.148 -8.402 -1.290 1.00 94.12 174 ASP A N 1
ATOM 1337 C CA . ASP A 1 174 ? -2.245 -8.938 -2.104 1.00 94.12 174 ASP A CA 1
ATOM 1338 C C . ASP A 1 174 ? -3.565 -8.961 -1.327 1.00 94.12 174 ASP A C 1
ATOM 1340 O O . ASP A 1 174 ? -4.613 -8.597 -1.857 1.00 94.12 174 ASP A O 1
ATOM 1344 N N . ALA A 1 175 ? -3.526 -9.317 -0.038 1.00 94.75 175 ALA A N 1
ATOM 1345 C CA . ALA A 1 175 ? -4.711 -9.287 0.812 1.00 94.75 175 ALA A CA 1
ATOM 1346 C C . ALA A 1 175 ? -5.251 -7.858 0.979 1.00 94.75 175 ALA A C 1
ATOM 1348 O O . ALA A 1 175 ? -6.467 -7.665 0.982 1.00 94.75 175 ALA A O 1
ATOM 1349 N N . VAL A 1 176 ? -4.366 -6.859 1.080 1.00 96.38 176 VAL A N 1
ATOM 1350 C CA . VAL A 1 176 ? -4.760 -5.443 1.089 1.00 96.38 176 VAL A CA 1
ATOM 1351 C C . VAL A 1 176 ? -5.363 -5.038 -0.256 1.00 96.38 176 VAL A C 1
ATOM 1353 O O . VAL A 1 176 ? -6.412 -4.400 -0.266 1.00 96.38 176 VAL A O 1
ATOM 1356 N N . ALA A 1 177 ? -4.779 -5.444 -1.386 1.00 93.94 177 ALA A N 1
ATOM 1357 C CA . ALA A 1 177 ? -5.327 -5.142 -2.709 1.00 93.94 177 ALA A CA 1
ATOM 1358 C C . ALA A 1 177 ? -6.745 -5.714 -2.894 1.00 93.94 177 ALA A C 1
ATOM 1360 O O . ALA A 1 177 ? -7.656 -4.999 -3.315 1.00 93.94 177 ALA A O 1
ATOM 1361 N N . VAL A 1 178 ? -6.966 -6.973 -2.500 1.00 95.06 178 VAL A N 1
ATOM 1362 C CA . VAL A 1 178 ? -8.290 -7.618 -2.538 1.00 95.06 178 VAL A CA 1
ATOM 1363 C C . VAL A 1 178 ? -9.285 -6.908 -1.613 1.00 95.06 178 VAL A C 1
ATOM 1365 O O . VAL A 1 178 ? -10.435 -6.683 -1.998 1.00 95.06 178 VAL A O 1
ATOM 1368 N N . LEU A 1 179 ? -8.850 -6.534 -0.406 1.00 95.25 179 LEU A N 1
ATOM 1369 C CA . LEU A 1 179 ? -9.645 -5.777 0.565 1.00 95.25 179 LEU A CA 1
ATOM 1370 C C . LEU A 1 179 ? -10.087 -4.428 -0.006 1.00 95.25 179 LEU A C 1
ATOM 1372 O O . LEU A 1 179 ? -11.273 -4.105 0.062 1.00 95.25 179 LEU A O 1
ATOM 1376 N N . VAL A 1 180 ? -9.155 -3.662 -0.579 1.00 95.12 180 VAL A N 1
ATOM 1377 C CA . VAL A 1 180 ? -9.435 -2.350 -1.175 1.00 95.12 180 VAL A CA 1
ATOM 1378 C C . VAL A 1 180 ? -10.399 -2.518 -2.342 1.00 95.12 180 VAL A C 1
ATOM 1380 O O . VAL A 1 180 ? -11.450 -1.889 -2.344 1.00 95.12 180 VAL A O 1
ATOM 1383 N N . ALA A 1 181 ? -10.117 -3.431 -3.275 1.00 93.81 181 ALA A N 1
ATOM 1384 C CA . ALA A 1 181 ? -10.978 -3.682 -4.430 1.00 93.81 181 ALA A CA 1
ATOM 1385 C C . ALA A 1 181 ? -12.411 -4.065 -4.024 1.00 93.81 181 ALA A C 1
ATOM 1387 O O . ALA A 1 181 ? -13.373 -3.645 -4.666 1.00 93.81 181 ALA A O 1
ATOM 1388 N N . ARG A 1 182 ? -12.574 -4.842 -2.946 1.00 94.94 182 ARG A N 1
ATOM 1389 C CA . ARG A 1 182 ? -13.893 -5.172 -2.394 1.00 94.94 182 ARG A CA 1
ATOM 1390 C C . ARG A 1 182 ? -14.647 -3.926 -1.935 1.00 94.94 182 ARG A C 1
ATOM 1392 O O . ARG A 1 182 ? -15.784 -3.740 -2.351 1.00 94.94 182 ARG A O 1
ATOM 1399 N N . HIS A 1 183 ? -14.033 -3.096 -1.096 1.00 95.56 183 HIS A N 1
ATOM 1400 C CA . HIS A 1 183 ? -14.700 -1.911 -0.538 1.00 95.56 183 HIS A CA 1
ATOM 1401 C C . HIS A 1 183 ? -14.945 -0.835 -1.580 1.00 95.56 183 HIS A C 1
ATOM 1403 O O . HIS A 1 183 ? -15.966 -0.163 -1.544 1.00 95.56 183 HIS A O 1
ATOM 1409 N N . VAL A 1 184 ? -14.065 -0.749 -2.564 1.00 92.25 184 VAL A N 1
ATOM 1410 C CA . VAL A 1 184 ? -14.232 0.094 -3.736 1.00 92.25 184 VAL A CA 1
ATOM 1411 C C . VAL A 1 184 ? -15.463 -0.317 -4.561 1.00 92.25 184 VAL A C 1
ATOM 1413 O O . VAL A 1 184 ? -16.260 0.544 -4.921 1.00 92.25 184 VAL A O 1
ATOM 1416 N N . ARG A 1 185 ? -15.689 -1.619 -4.807 1.00 91.75 185 ARG A N 1
ATOM 1417 C CA . ARG A 1 185 ? -16.927 -2.091 -5.464 1.00 91.75 185 ARG A CA 1
ATOM 1418 C C . ARG A 1 185 ? -18.175 -1.729 -4.657 1.00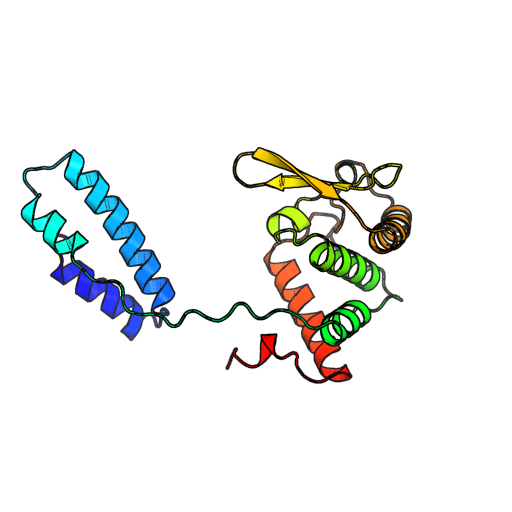 91.75 185 ARG A C 1
ATOM 1420 O O . ARG A 1 185 ? -19.164 -1.278 -5.227 1.00 91.75 185 ARG A O 1
ATOM 1427 N N . THR A 1 186 ? -18.119 -1.886 -3.336 1.00 91.38 186 THR A N 1
ATOM 1428 C CA . THR A 1 186 ? -19.218 -1.497 -2.441 1.00 91.38 186 THR A CA 1
ATOM 1429 C C . THR A 1 186 ? -19.471 0.014 -2.474 1.00 91.38 186 THR A C 1
ATOM 1431 O O . THR A 1 186 ? -20.621 0.434 -2.570 1.00 91.38 186 THR A O 1
ATOM 1434 N N . ALA A 1 187 ? -18.426 0.842 -2.452 1.00 90.50 187 ALA A N 1
ATOM 1435 C CA . ALA A 1 187 ? -18.541 2.297 -2.538 1.00 90.50 187 ALA A CA 1
ATOM 1436 C C . ALA A 1 187 ? -19.141 2.743 -3.882 1.00 90.50 187 ALA A C 1
ATOM 1438 O O . ALA A 1 187 ? -20.071 3.547 -3.909 1.00 90.50 187 ALA A O 1
ATOM 1439 N N . ALA A 1 188 ? -18.687 2.140 -4.986 1.00 86.44 188 ALA A N 1
ATOM 1440 C CA . ALA A 1 188 ? -19.190 2.426 -6.327 1.00 86.44 188 ALA A CA 1
ATOM 1441 C C . ALA A 1 188 ? -20.694 2.138 -6.478 1.00 86.44 188 ALA A C 1
ATOM 1443 O O . ALA A 1 188 ? -21.383 2.840 -7.213 1.00 86.44 188 ALA A O 1
ATOM 1444 N N . SER A 1 189 ? -21.224 1.146 -5.753 1.00 80.06 189 SER A N 1
ATOM 1445 C CA . SER A 1 189 ? -22.666 0.858 -5.752 1.00 80.06 189 SER A CA 1
ATOM 1446 C C . SER A 1 189 ? -23.520 1.936 -5.070 1.00 80.06 189 SER A C 1
ATOM 1448 O O . SER A 1 189 ? -24.722 1.989 -5.309 1.00 80.06 189 SER A O 1
ATOM 1450 N N . ARG A 1 190 ? -22.917 2.801 -4.238 1.00 71.62 190 ARG A N 1
ATOM 1451 C CA . ARG A 1 190 ? -23.615 3.859 -3.485 1.00 71.62 190 ARG A CA 1
ATOM 1452 C C . ARG A 1 190 ? -23.521 5.241 -4.137 1.00 71.62 190 ARG A C 1
ATOM 1454 O O . ARG A 1 190 ? -24.464 6.010 -4.012 1.00 71.62 190 ARG A O 1
ATOM 1461 N N . CYS A 1 191 ? -22.415 5.546 -4.821 1.00 63.94 191 CYS A N 1
ATOM 1462 C CA . CYS A 1 191 ? -22.137 6.884 -5.373 1.00 63.94 191 CYS A CA 1
ATOM 1463 C C . CYS A 1 191 ? -21.823 6.889 -6.886 1.00 63.94 191 CYS A C 1
ATOM 1465 O O . CYS A 1 191 ? -21.473 7.925 -7.442 1.00 63.94 191 CYS A O 1
ATOM 1467 N N . GLY A 1 192 ? -21.940 5.745 -7.571 1.00 58.91 192 GLY A N 1
ATOM 1468 C CA . GLY A 1 192 ? -21.394 5.553 -8.919 1.00 58.91 192 GLY A CA 1
ATOM 1469 C C . GLY A 1 192 ? -19.883 5.263 -8.890 1.00 58.91 192 GLY A C 1
ATOM 1470 O O . GLY A 1 192 ? -19.227 5.471 -7.867 1.00 58.91 192 GLY A O 1
ATOM 1471 N N . PRO A 1 193 ? -19.290 4.724 -9.973 1.00 55.53 193 PRO A N 1
ATOM 1472 C CA . PRO A 1 193 ? -17.879 4.355 -9.970 1.00 55.53 193 PRO A CA 1
ATOM 1473 C C . PRO A 1 193 ? -16.987 5.601 -9.879 1.00 55.53 193 PRO A C 1
ATOM 1475 O O . PRO A 1 193 ? -17.216 6.567 -10.614 1.00 55.53 193 PRO A O 1
ATOM 1478 N N . PRO A 1 194 ? -15.943 5.591 -9.037 1.00 53.09 194 PRO A N 1
ATOM 1479 C CA . PRO A 1 194 ? -15.040 6.725 -8.931 1.00 53.09 194 PRO A CA 1
ATOM 1480 C C . PRO A 1 194 ? -14.324 7.005 -10.276 1.00 53.09 194 PRO A C 1
ATOM 1482 O O . PRO A 1 194 ? -13.887 6.039 -10.912 1.00 53.09 194 PRO A O 1
ATOM 1485 N N . PRO A 1 195 ? -14.177 8.255 -10.787 1.00 47.31 195 PRO A N 1
ATOM 1486 C CA . PRO A 1 195 ? -13.286 8.622 -11.899 1.00 47.31 195 PRO A CA 1
ATOM 1487 C C . PRO A 1 195 ? -11.953 7.866 -11.977 1.00 47.31 195 PRO A C 1
ATOM 1489 O O . PRO A 1 195 ? -11.560 7.464 -13.072 1.00 47.31 195 PRO A O 1
ATOM 1492 N N . ALA A 1 196 ? -11.306 7.580 -10.843 1.00 52.56 196 ALA A N 1
ATOM 1493 C CA . ALA A 1 196 ? -10.062 6.805 -10.772 1.00 52.56 196 ALA A CA 1
ATOM 1494 C C . ALA A 1 196 ? -10.151 5.351 -11.289 1.00 52.56 196 ALA A C 1
ATOM 1496 O O . ALA A 1 196 ? -9.129 4.713 -11.527 1.00 52.56 196 ALA A O 1
ATOM 1497 N N . MET A 1 197 ? -11.359 4.814 -11.470 1.00 49.78 197 MET A N 1
ATOM 1498 C CA . MET A 1 197 ? -11.612 3.430 -11.886 1.00 49.78 197 MET A CA 1
ATOM 1499 C C . MET A 1 197 ? -12.192 3.281 -13.291 1.00 49.78 197 MET A C 1
ATOM 1501 O O . MET A 1 197 ? -12.441 2.159 -13.729 1.00 49.78 197 MET A O 1
ATOM 1505 N N . ARG A 1 198 ? -12.424 4.378 -14.017 1.00 46.84 198 ARG A N 1
ATOM 1506 C CA . ARG A 1 198 ? -13.062 4.321 -15.345 1.00 46.84 198 ARG A CA 1
ATOM 1507 C C . ARG A 1 198 ? -12.113 3.874 -16.467 1.00 46.84 198 ARG A C 1
ATOM 1509 O O . ARG A 1 198 ? -12.550 3.745 -17.600 1.00 46.84 198 ARG A O 1
ATOM 1516 N N . SER A 1 199 ? -10.838 3.624 -16.165 1.00 35.62 199 SER A N 1
ATOM 1517 C CA . SER A 1 199 ? -9.769 3.369 -17.146 1.00 35.62 199 SER A CA 1
ATOM 1518 C C . SER A 1 199 ? -9.122 1.979 -17.044 1.00 35.62 199 SER A C 1
ATOM 1520 O O . SER A 1 199 ? -7.982 1.800 -17.458 1.00 35.62 199 SER A O 1
ATOM 1522 N N . SER A 1 200 ? -9.812 0.986 -16.469 1.00 33.16 200 SER A N 1
ATOM 1523 C CA . SER A 1 200 ? -9.325 -0.410 -16.392 1.00 33.16 200 SER A CA 1
ATOM 1524 C C . SER A 1 200 ? -10.117 -1.399 -17.258 1.00 33.16 200 SER A C 1
ATOM 1526 O O . SER A 1 200 ? -10.218 -2.569 -16.900 1.00 33.16 200 SER A O 1
ATOM 1528 N N . THR A 1 201 ? -10.684 -0.939 -18.375 1.00 34.94 201 THR A N 1
ATOM 1529 C CA . THR A 1 201 ? -11.118 -1.825 -19.475 1.00 34.94 201 THR A CA 1
ATOM 1530 C C . THR A 1 201 ? -10.104 -1.701 -20.597 1.00 34.94 201 THR A C 1
ATOM 1532 O O . THR A 1 201 ? -9.702 -2.751 -21.135 1.00 34.94 201 THR A O 1
#

Mean predicted aligned error: 9.4 Å

Sequence (201 aa):
GDLDAVVIGAFLDHLEAERHNSVRTRNNRLAAIHSLFAYAALRHPEHAALIQRVLAIPAKRTDRQLVSFLTGEEVDALLAAPDRGTWVGRRDRALLLVAIHTGLRVSELTSLACRDVELGTGAHLRCHGKGRKKRITPLTTEVCAVLRVWLAERRGTPSDAVFPSRRGGPLSSDAVAVLVARHVRTAASRCGPPPAMRSST

Nearest PDB structures (foldseek):
  1pvq-assembly1_B-2  TM=7.234E-01  e=1.493E-05  Punavirus P1
  5u91-assembly1_F  TM=7.176E-01  e=1.850E-05  synthetic construct
  1pvr-assembly1_B-2  TM=6.845E-01  e=1.142E-05  Punavirus P1
  1f44-assembly1_A  TM=6.550E-01  e=1.415E-05  Punavirus P1
  2crx-assembly1_B-2  TM=6.506E-01  e=7.060E-05  Punavirus P1

Foldseek 3Di:
DDPAQVVLVVVLVCCCPVVVDDLVVSVVVLVVVLVVLVVVVVPCVVCVVRSVSSNPDDRDDDDDPPPDDFDPLLLVLLLVLFDPVDLLSLLLSLLSVCCVQQVDDLVQLQQFFQLQFDLPVQTWGFTQDDPRDTDTTTDDPVSSVSLVVSCVVVVDDRNFRSRDDPVRHTDDSVNNVVSSVNSQVSSCVVVNHTPSPPPPD

Secondary structure (DSSP, 8-state):
----HHHHHHHHHHHHHTT---HHHHHHHHHHHHHHHHHHHTT-GGGHHHHHHHHTPPPPP------PPPPHHHHHHHHHSS-TTSHHHHHHHHHHHHHHHH---HHHHHH-BGGGEE-STT-EEEEE-TTS-EEEEE--HHHHHHHHHHHHHH---TTSBSSB-TTSSBPPHHHHHHHHHHHHHHHHHHH---GGGTT--